Protein AF-X0U4R4-F1 (afdb_monomer_lite)

InterPro domains:
  IPR050297 Lipid A-modifying glycosyltransferase 83 [PTHR33908] (2-227)

Structure (mmCIF, N/CA/C/O backbone):
data_AF-X0U4R4-F1
#
_entry.id   AF-X0U4R4-F1
#
loop_
_atom_site.group_PDB
_atom_site.id
_atom_site.type_symbol
_atom_site.label_atom_id
_atom_site.label_alt_id
_atom_site.label_comp_id
_atom_site.label_asym_id
_atom_site.label_entity_id
_atom_site.label_seq_id
_atom_site.pdbx_PDB_ins_code
_atom_site.Cartn_x
_atom_site.Cartn_y
_atom_site.Cartn_z
_atom_site.occupancy
_atom_site.B_iso_or_equiv
_atom_site.auth_seq_id
_atom_site.auth_comp_id
_atom_site.auth_asym_id
_atom_site.auth_atom_id
_atom_site.pdbx_PDB_model_num
ATOM 1 N N . THR A 1 1 ? -9.915 12.485 2.393 1.00 68.94 1 THR A N 1
ATOM 2 C CA . THR A 1 1 ? -8.501 1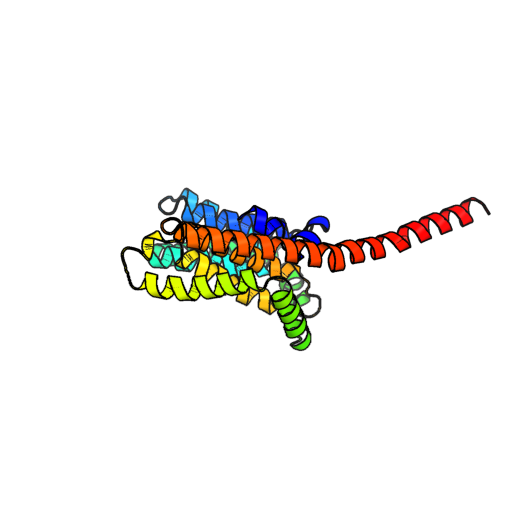2.094 2.231 1.00 68.94 1 THR A CA 1
ATOM 3 C C . THR A 1 1 ? -8.228 11.304 0.970 1.00 68.94 1 THR A C 1
ATOM 5 O O . THR A 1 1 ? -7.092 11.323 0.536 1.00 68.94 1 THR A O 1
ATOM 8 N N . SER A 1 2 ? -9.224 10.716 0.298 1.00 69.19 2 SER A N 1
ATOM 9 C CA . SER A 1 2 ? -9.026 10.127 -1.040 1.00 69.19 2 SER A CA 1
ATOM 10 C C . SER A 1 2 ? -8.464 11.126 -2.066 1.00 69.19 2 SER A C 1
ATOM 12 O O . SER A 1 2 ? -7.654 10.751 -2.897 1.00 69.19 2 SER A O 1
ATOM 14 N N . MET A 1 3 ? -8.813 12.414 -1.953 1.00 79.25 3 MET A N 1
ATOM 15 C CA . MET A 1 3 ? -8.212 13.489 -2.760 1.00 79.25 3 MET A CA 1
ATOM 16 C C . MET A 1 3 ? -6.735 13.760 -2.432 1.00 79.25 3 MET A C 1
ATOM 18 O O . MET A 1 3 ? -5.998 14.181 -3.310 1.00 79.25 3 MET A O 1
ATOM 22 N N . LEU A 1 4 ? -6.291 13.493 -1.196 1.00 87.31 4 LEU A N 1
ATOM 23 C CA . LEU A 1 4 ? -4.889 13.665 -0.799 1.00 87.31 4 LEU A CA 1
ATOM 24 C C . LEU A 1 4 ? -3.998 12.637 -1.501 1.00 87.31 4 LEU A C 1
ATOM 26 O O . LEU A 1 4 ? -2.918 12.988 -1.950 1.00 87.31 4 LEU A O 1
ATOM 30 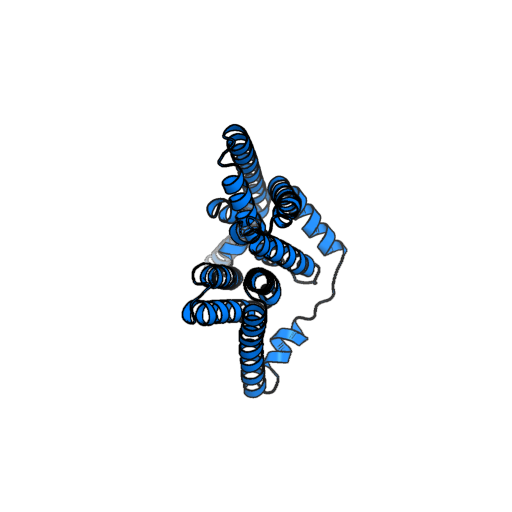N N . PHE A 1 5 ? -4.488 11.402 -1.659 1.00 91.12 5 PHE A N 1
ATOM 31 C CA . PHE A 1 5 ? -3.794 10.355 -2.411 1.00 91.12 5 PHE A CA 1
ATOM 32 C C . PHE A 1 5 ? -3.521 10.779 -3.860 1.00 91.12 5 PHE A C 1
ATOM 34 O O . PHE A 1 5 ? -2.412 10.608 -4.346 1.00 91.12 5 PHE A O 1
ATOM 41 N N . LEU A 1 6 ? -4.509 11.389 -4.523 1.00 90.19 6 LEU A N 1
ATOM 42 C CA . LEU A 1 6 ? -4.375 11.856 -5.908 1.00 90.19 6 LEU A CA 1
ATOM 43 C C . LEU A 1 6 ? -3.394 13.024 -6.067 1.00 90.19 6 LEU A C 1
ATOM 45 O O . LEU A 1 6 ? -2.951 13.281 -7.179 1.00 90.19 6 LEU A O 1
ATOM 49 N N . ALA A 1 7 ? -3.074 13.728 -4.981 1.00 91.81 7 ALA A N 1
ATOM 50 C CA . ALA A 1 7 ? -2.111 14.820 -4.999 1.00 91.81 7 ALA A CA 1
ATOM 51 C C . ALA A 1 7 ? -0.668 14.351 -4.770 1.00 91.81 7 ALA A C 1
ATOM 53 O O . ALA A 1 7 ? 0.242 15.136 -4.996 1.00 91.81 7 ALA A O 1
ATOM 54 N N . VAL A 1 8 ? -0.434 13.115 -4.309 1.00 92.88 8 VAL A N 1
ATOM 55 C CA . VAL A 1 8 ? 0.923 12.631 -4.004 1.00 92.88 8 VAL A CA 1
ATOM 56 C C . VAL A 1 8 ? 1.765 12.584 -5.290 1.00 92.88 8 VAL A C 1
ATOM 58 O O . VAL A 1 8 ? 1.313 11.960 -6.251 1.00 92.88 8 VAL A O 1
ATOM 61 N N . PRO A 1 9 ? 2.995 13.140 -5.320 1.00 91.50 9 PRO A N 1
ATOM 62 C CA . PRO A 1 9 ? 3.798 13.245 -6.540 1.00 91.50 9 PRO A CA 1
ATOM 63 C C . PRO A 1 9 ? 3.989 11.906 -7.250 1.00 91.50 9 PRO A C 1
ATOM 65 O O . PRO A 1 9 ? 3.738 11.815 -8.442 1.00 91.50 9 PRO A O 1
ATOM 68 N N . TYR A 1 10 ? 4.277 10.839 -6.501 1.00 91.44 10 TYR A N 1
ATOM 69 C CA . TYR A 1 10 ? 4.448 9.484 -7.045 1.00 91.44 10 TYR A CA 1
ATOM 70 C C . TYR A 1 10 ? 3.182 8.915 -7.694 1.00 91.44 10 TYR A C 1
ATOM 72 O O . TYR A 1 10 ? 3.240 8.083 -8.594 1.00 91.44 10 TYR A O 1
ATOM 80 N N . VAL A 1 11 ? 2.007 9.333 -7.216 1.00 91.50 11 VAL A N 1
ATOM 81 C CA . VAL A 1 11 ? 0.728 8.944 -7.818 1.00 91.50 11 VAL A CA 1
ATOM 82 C C . VAL A 1 11 ? 0.527 9.724 -9.109 1.00 91.50 11 VAL A C 1
ATOM 84 O O . VAL A 1 11 ? 0.126 9.129 -10.108 1.00 91.50 11 VAL A O 1
ATOM 87 N N . VAL A 1 12 ? 0.838 11.022 -9.120 1.00 90.31 12 VAL A N 1
ATOM 88 C CA . VAL A 1 12 ? 0.712 11.863 -10.316 1.00 90.31 12 VAL A CA 1
ATOM 89 C C . VAL A 1 12 ? 1.719 11.471 -11.401 1.00 90.31 12 VAL A C 1
ATOM 91 O O . VAL A 1 12 ? 1.319 11.373 -12.555 1.00 90.31 12 VAL A O 1
ATOM 94 N N . GLY A 1 13 ? 2.979 11.204 -11.049 1.00 86.50 13 GLY A N 1
ATOM 95 C CA . GLY A 1 13 ? 4.038 10.787 -11.977 1.00 86.50 13 GLY A CA 1
ATOM 96 C C . GLY A 1 13 ? 3.779 9.411 -12.589 1.00 86.50 13 GLY A C 1
ATOM 97 O O . GLY A 1 13 ? 3.880 9.226 -13.806 1.00 86.50 13 GLY A O 1
ATOM 98 N N . TRP A 1 14 ? 3.317 8.455 -11.773 1.00 89.94 14 TRP A N 1
ATOM 99 C CA . TRP A 1 14 ? 3.127 7.081 -12.235 1.00 89.94 14 TRP A CA 1
ATOM 100 C C . TRP A 1 14 ? 1.796 6.826 -12.953 1.00 89.94 14 TRP A C 1
ATOM 102 O O . TRP A 1 14 ? 1.727 5.960 -13.829 1.00 89.94 14 TRP A O 1
ATOM 112 N N . SER A 1 15 ? 0.720 7.547 -12.605 1.00 87.12 15 SER A N 1
ATOM 113 C CA . SER A 1 15 ? -0.623 7.300 -13.171 1.00 87.12 15 SER A CA 1
ATOM 114 C C . SER A 1 15 ? -0.692 7.402 -14.708 1.00 87.12 15 SER A C 1
ATOM 116 O O . SER A 1 15 ? -1.309 6.524 -15.319 1.00 87.12 15 SER A O 1
ATOM 118 N N . PRO A 1 16 ? -0.065 8.398 -15.371 1.00 86.38 16 PRO A N 1
ATOM 119 C CA . PRO A 1 16 ? -0.102 8.547 -16.827 1.00 86.38 16 PRO A CA 1
ATOM 120 C C . PRO A 1 16 ? 0.546 7.394 -17.597 1.00 86.38 16 PRO A C 1
ATOM 122 O O . PRO A 1 16 ? 0.257 7.218 -18.776 1.00 86.38 16 PRO A O 1
ATOM 125 N N . LEU A 1 17 ? 1.400 6.590 -16.953 1.00 84.25 17 LEU A N 1
ATOM 126 C CA . LEU A 1 17 ? 2.078 5.465 -17.602 1.00 84.25 17 LEU A CA 1
ATOM 127 C C . LEU A 1 17 ? 1.138 4.278 -17.880 1.00 84.25 17 LEU A C 1
ATOM 129 O O . LEU A 1 17 ? 1.572 3.306 -18.494 1.00 84.25 17 LEU A O 1
ATOM 133 N N . LEU A 1 18 ? -0.120 4.330 -17.408 1.00 80.62 18 LEU A N 1
ATOM 134 C CA . LEU A 1 18 ? -1.156 3.297 -17.586 1.00 80.62 18 LEU A CA 1
ATOM 135 C C . LEU A 1 18 ? -0.680 1.880 -17.226 1.00 80.62 18 LEU A C 1
ATOM 137 O O . LEU A 1 18 ? -1.118 0.878 -17.792 1.00 80.62 18 LEU A O 1
ATOM 141 N N . ARG A 1 19 ? 0.229 1.790 -16.252 1.00 88.38 19 ARG A N 1
ATOM 142 C CA . ARG A 1 19 ? 0.742 0.515 -15.756 1.00 88.38 19 ARG A CA 1
ATOM 143 C C . ARG A 1 19 ? -0.237 -0.113 -14.769 1.00 88.38 19 ARG A C 1
ATOM 145 O O . ARG A 1 19 ? -1.047 0.552 -14.124 1.00 88.38 19 ARG A O 1
ATOM 152 N N . VAL A 1 20 ? -0.119 -1.427 -14.622 1.00 92.88 20 VAL A N 1
ATOM 153 C CA . VAL A 1 20 ? -1.020 -2.268 -13.820 1.00 92.88 20 VAL A CA 1
ATOM 154 C C . VAL A 1 20 ? -1.000 -1.968 -12.311 1.00 92.88 20 VAL A C 1
ATOM 156 O O . VAL A 1 20 ? -1.839 -2.470 -11.569 1.00 92.88 20 VAL A O 1
ATOM 159 N N . ASP A 1 21 ? -0.077 -1.132 -11.832 1.00 94.00 21 ASP A N 1
ATOM 160 C CA . ASP A 1 21 ? 0.123 -0.823 -10.414 1.00 94.00 21 ASP A CA 1
ATOM 161 C C . ASP A 1 21 ? -1.101 -0.173 -9.750 1.00 94.00 21 ASP A C 1
ATOM 163 O O . ASP A 1 21 ? -1.458 -0.529 -8.627 1.00 94.00 21 ASP A O 1
ATOM 167 N N . MET A 1 22 ? -1.779 0.746 -10.449 1.00 93.88 22 MET A N 1
ATOM 168 C CA . MET A 1 22 ? -2.989 1.398 -9.926 1.00 93.88 22 MET A CA 1
ATOM 169 C C . MET A 1 22 ? -4.164 0.420 -9.844 1.00 93.88 22 MET A C 1
ATOM 171 O O . MET A 1 22 ? -4.963 0.488 -8.909 1.00 93.88 22 MET A O 1
ATOM 175 N N . LEU A 1 23 ? -4.238 -0.534 -10.779 1.00 96.00 23 LEU A N 1
ATOM 176 C CA . LEU A 1 23 ? -5.224 -1.613 -10.741 1.00 96.00 23 LEU A CA 1
ATOM 177 C C . LEU A 1 23 ? -4.954 -2.561 -9.562 1.00 96.00 23 LEU A C 1
ATOM 179 O O . LEU A 1 23 ? -5.880 -2.895 -8.823 1.00 96.00 23 LEU A O 1
ATOM 183 N N . ALA A 1 24 ? -3.689 -2.929 -9.330 1.00 96.94 24 ALA A N 1
ATOM 184 C CA . ALA A 1 24 ? -3.294 -3.729 -8.169 1.00 96.94 24 ALA A CA 1
ATOM 185 C C . ALA A 1 24 ? -3.662 -3.029 -6.852 1.00 96.94 24 ALA A C 1
ATOM 187 O O . ALA A 1 24 ? -4.243 -3.647 -5.958 1.00 96.94 24 ALA A O 1
ATOM 188 N N . LEU A 1 25 ? -3.400 -1.722 -6.753 1.00 96.56 25 LEU A N 1
ATOM 189 C CA . LEU A 1 25 ? -3.755 -0.915 -5.587 1.00 96.56 25 LEU A CA 1
ATOM 190 C C . LEU A 1 25 ? -5.272 -0.817 -5.379 1.00 96.56 25 LEU A C 1
ATOM 192 O O . LEU A 1 25 ? -5.747 -0.905 -4.241 1.00 96.56 25 LEU A O 1
ATOM 196 N N . ALA A 1 26 ? -6.044 -0.676 -6.458 1.00 96.56 26 ALA A N 1
ATOM 197 C CA . ALA A 1 26 ? -7.500 -0.679 -6.396 1.00 96.56 26 ALA A CA 1
ATOM 198 C C . ALA A 1 26 ? -8.028 -2.017 -5.856 1.00 96.56 26 ALA A C 1
ATOM 200 O O . ALA A 1 26 ? -8.841 -2.022 -4.934 1.00 96.56 26 ALA A O 1
ATOM 201 N N . PHE A 1 27 ? -7.520 -3.150 -6.351 1.00 98.38 27 PHE A N 1
ATOM 202 C CA . PHE A 1 27 ? -7.878 -4.469 -5.824 1.00 98.38 27 PHE A CA 1
ATOM 203 C C . PHE A 1 27 ? -7.446 -4.663 -4.364 1.00 98.38 27 PHE A C 1
ATOM 205 O O . PHE A 1 27 ? -8.236 -5.156 -3.559 1.00 98.38 27 PHE A O 1
ATOM 212 N N . SER A 1 28 ? -6.239 -4.222 -4.001 1.00 97.62 28 SER A N 1
ATOM 213 C CA . SER A 1 28 ? -5.690 -4.302 -2.640 1.00 97.62 28 SER A CA 1
ATOM 214 C C . SER A 1 28 ? -6.578 -3.558 -1.633 1.00 97.62 28 SER A C 1
ATOM 216 O O . SER A 1 28 ? -7.081 -4.132 -0.659 1.00 97.62 28 SER A O 1
ATOM 218 N N . THR A 1 29 ? -6.875 -2.289 -1.919 1.00 96.44 29 THR A N 1
ATOM 219 C CA . THR A 1 29 ? -7.700 -1.439 -1.049 1.00 96.44 29 THR A CA 1
ATOM 220 C C . THR A 1 29 ? -9.176 -1.847 -1.050 1.00 96.44 29 THR A C 1
ATOM 222 O O . THR A 1 29 ? -9.804 -1.846 0.013 1.00 96.44 29 THR A O 1
ATOM 225 N N . ALA A 1 30 ? -9.732 -2.272 -2.192 1.00 97.31 30 ALA A N 1
ATOM 226 C CA . ALA A 1 30 ? -11.091 -2.805 -2.273 1.00 97.31 30 ALA A CA 1
ATOM 227 C C . ALA A 1 30 ? -11.234 -4.115 -1.489 1.00 97.31 30 ALA A C 1
ATOM 229 O O . ALA A 1 30 ? -12.195 -4.268 -0.737 1.00 97.31 30 ALA A O 1
ATOM 230 N N . GLY A 1 31 ? -10.272 -5.036 -1.601 1.00 97.12 31 GLY A N 1
ATOM 231 C CA . GLY A 1 31 ? -10.257 -6.285 -0.841 1.00 97.12 31 GLY A CA 1
ATOM 232 C C . GLY A 1 31 ? -10.265 -6.022 0.660 1.00 97.12 31 GLY A C 1
ATOM 233 O O . GLY A 1 31 ? -11.115 -6.552 1.382 1.00 97.12 31 GLY A O 1
ATOM 234 N N . MET A 1 32 ? -9.404 -5.110 1.116 1.00 96.00 32 MET A N 1
ATOM 235 C CA . MET A 1 32 ? -9.378 -4.667 2.508 1.00 96.00 32 MET A CA 1
ATOM 236 C C . MET A 1 32 ? -10.718 -4.057 2.952 1.00 96.00 32 MET A C 1
ATOM 238 O O . MET A 1 32 ? -11.260 -4.441 3.991 1.00 96.00 32 MET A O 1
ATOM 242 N N . TYR A 1 33 ? -11.294 -3.156 2.153 1.00 95.38 33 TYR A N 1
ATOM 243 C CA . TYR A 1 33 ? -12.588 -2.534 2.438 1.00 95.38 33 TYR A CA 1
ATOM 244 C C . TYR A 1 33 ? -13.724 -3.561 2.540 1.00 95.38 33 TYR A C 1
ATOM 246 O O . TYR A 1 33 ? -14.511 -3.516 3.484 1.00 95.38 33 TYR A O 1
ATOM 254 N N . VAL A 1 34 ? -13.801 -4.507 1.603 1.00 96.81 34 VAL A N 1
ATOM 255 C CA . VAL A 1 34 ? -14.832 -5.555 1.538 1.00 96.81 34 VAL A CA 1
ATOM 256 C C . VAL A 1 34 ? -14.780 -6.462 2.770 1.00 96.81 34 VAL A C 1
ATOM 258 O O . VAL A 1 34 ? -15.822 -6.729 3.379 1.00 96.81 34 VAL A O 1
ATOM 261 N N . VAL A 1 35 ? -13.577 -6.890 3.175 1.00 94.56 35 VAL A N 1
ATOM 262 C CA . VAL A 1 35 ? -13.372 -7.690 4.396 1.00 94.56 35 VAL A CA 1
ATOM 263 C C . VAL A 1 35 ? -13.861 -6.926 5.622 1.00 94.56 35 VAL A C 1
ATOM 265 O O . VAL A 1 35 ? -14.565 -7.489 6.461 1.00 94.56 35 VAL A O 1
ATOM 268 N N . VAL A 1 36 ? -13.544 -5.633 5.703 1.00 91.44 36 VAL A N 1
ATOM 269 C CA . VAL A 1 36 ? -13.920 -4.793 6.844 1.00 91.44 36 VAL A CA 1
ATOM 270 C C . VAL A 1 36 ? -15.422 -4.536 6.890 1.00 91.44 36 VAL A C 1
ATOM 272 O O . VAL A 1 36 ? -16.064 -4.706 7.929 1.00 91.44 36 VAL A O 1
ATOM 275 N N . ARG A 1 37 ? -16.008 -4.158 5.752 1.00 92.06 37 ARG A N 1
ATOM 276 C CA . ARG A 1 37 ? -17.412 -3.754 5.637 1.00 92.06 37 ARG A CA 1
ATOM 277 C C . ARG A 1 37 ? -18.379 -4.903 5.887 1.00 92.06 37 ARG A C 1
ATOM 279 O O . ARG A 1 37 ? -19.453 -4.675 6.452 1.00 92.06 37 ARG A O 1
ATOM 286 N N . TRP A 1 38 ? -18.009 -6.112 5.470 1.00 91.44 38 TRP A N 1
ATOM 287 C CA . TRP A 1 38 ? -18.842 -7.308 5.578 1.00 91.44 38 TRP A CA 1
ATOM 288 C C . TRP A 1 38 ? -18.173 -8.409 6.397 1.00 91.44 38 TRP A C 1
ATOM 290 O O . TRP A 1 38 ? -18.279 -9.594 6.053 1.00 91.44 38 TRP A O 1
ATOM 300 N N . THR A 1 39 ? -17.559 -8.002 7.518 1.00 86.12 39 THR A N 1
ATOM 301 C CA . THR A 1 39 ? -16.753 -8.857 8.402 1.00 86.12 39 THR A CA 1
ATOM 302 C C . THR A 1 39 ? -17.402 -10.168 8.753 1.00 86.12 39 THR A C 1
ATOM 304 O O . THR A 1 39 ? -16.692 -11.142 8.853 1.00 86.12 39 THR A O 1
ATOM 307 N N . SER A 1 40 ? -18.723 -10.228 8.945 1.00 85.25 40 SER A N 1
ATOM 308 C CA . SER A 1 40 ? -19.395 -11.434 9.439 1.00 85.25 40 SER A CA 1
ATOM 309 C C . SER A 1 40 ? -19.851 -12.367 8.321 1.00 85.25 40 SER A C 1
ATOM 311 O O . SER A 1 40 ? -20.133 -13.532 8.576 1.00 85.25 40 SER A O 1
ATOM 313 N N . THR A 1 41 ? -19.877 -11.904 7.071 1.00 91.94 41 THR A N 1
ATOM 314 C CA . THR A 1 41 ? -20.506 -12.633 5.961 1.00 91.94 41 THR A CA 1
ATOM 315 C C . THR A 1 41 ? -19.523 -13.547 5.229 1.00 91.94 41 THR A C 1
ATOM 317 O O . THR A 1 41 ? -18.332 -13.248 5.124 1.00 91.94 41 THR A O 1
ATOM 320 N N . ARG A 1 42 ? -20.028 -14.650 4.660 1.00 92.38 42 ARG A N 1
ATOM 321 C CA . ARG A 1 42 ? -19.242 -15.516 3.764 1.00 92.38 42 ARG A CA 1
ATOM 322 C C . ARG A 1 42 ? -18.875 -14.800 2.459 1.00 92.38 42 ARG A C 1
ATOM 324 O O . ARG A 1 42 ? -17.781 -14.998 1.947 1.00 92.38 42 ARG A O 1
ATOM 331 N N . ARG A 1 43 ? -19.759 -13.930 1.953 1.00 92.88 43 ARG A N 1
ATOM 332 C CA . ARG A 1 43 ? -19.517 -13.144 0.731 1.00 92.88 43 ARG A CA 1
ATOM 333 C C . ARG A 1 43 ? -18.342 -12.181 0.895 1.00 92.88 43 ARG A C 1
ATOM 335 O O . ARG A 1 43 ? -17.450 -12.205 0.062 1.00 92.88 43 ARG A O 1
ATOM 342 N N . GLY A 1 44 ? -18.294 -11.407 1.982 1.00 93.62 44 GLY A N 1
ATOM 343 C CA . GLY A 1 44 ? -17.172 -10.503 2.266 1.00 93.62 44 GLY A CA 1
ATOM 344 C C . GLY A 1 44 ? -15.840 -11.239 2.412 1.00 93.62 44 GLY A C 1
ATOM 345 O O . GLY A 1 44 ? -14.822 -10.777 1.911 1.00 93.62 44 GLY A O 1
ATOM 346 N N . PHE A 1 45 ? -15.864 -12.427 3.020 1.00 94.56 45 PHE A N 1
ATOM 347 C CA . PHE A 1 45 ? -14.692 -13.295 3.124 1.00 94.56 45 PHE A CA 1
ATOM 348 C C . PHE A 1 45 ? -14.185 -13.749 1.746 1.00 94.56 45 PHE A C 1
ATOM 350 O O . PHE A 1 45 ? -13.007 -13.597 1.442 1.00 94.56 45 PHE A O 1
ATOM 357 N N . VAL A 1 46 ? -15.069 -14.275 0.893 1.00 96.81 46 VAL A N 1
ATOM 358 C CA . VAL A 1 46 ? -14.679 -14.789 -0.430 1.00 96.81 46 VAL A CA 1
ATOM 359 C C . VAL A 1 46 ? -14.286 -13.654 -1.374 1.00 96.81 46 VAL A C 1
ATOM 361 O O . VAL A 1 46 ? -13.192 -13.685 -1.924 1.00 96.81 46 VAL A O 1
ATOM 364 N N . ILE A 1 47 ? -15.138 -12.635 -1.529 1.00 97.62 47 ILE A N 1
ATOM 365 C CA . ILE A 1 47 ? -14.900 -11.508 -2.446 1.00 97.62 47 ILE A CA 1
ATOM 366 C C . ILE A 1 47 ? -13.657 -10.730 -2.013 1.00 97.62 47 ILE A C 1
ATOM 368 O O . ILE A 1 47 ? -12.806 -10.428 -2.841 1.00 97.62 47 ILE A O 1
ATOM 372 N N . GLY A 1 48 ? -13.518 -10.451 -0.714 1.00 97.44 48 GLY A N 1
ATOM 373 C CA . GLY A 1 48 ? -12.352 -9.758 -0.181 1.00 97.44 48 GLY A CA 1
ATOM 374 C C . GLY A 1 48 ? -11.062 -10.537 -0.426 1.00 97.44 48 GLY A C 1
ATOM 375 O O . GLY A 1 48 ? -10.081 -9.964 -0.885 1.00 97.44 48 GLY A O 1
ATOM 376 N N . GLY A 1 49 ? -11.088 -11.856 -0.206 1.00 97.44 49 GLY A N 1
ATOM 377 C CA . GLY A 1 49 ? -9.955 -12.729 -0.504 1.00 97.44 49 GLY A CA 1
ATOM 378 C C . GLY A 1 49 ? -9.600 -12.757 -1.992 1.00 97.44 49 GLY A C 1
ATOM 379 O O . GLY A 1 49 ? -8.433 -12.609 -2.331 1.00 97.44 49 GLY A O 1
ATOM 380 N N . LEU A 1 50 ? -10.591 -12.879 -2.882 1.00 98.31 50 LEU A N 1
ATOM 381 C CA . LEU A 1 50 ? -10.370 -12.869 -4.333 1.00 98.31 50 LEU A CA 1
ATOM 382 C C . LEU A 1 50 ? -9.789 -11.539 -4.827 1.00 98.31 50 LEU A C 1
ATOM 384 O O . LEU A 1 50 ? -8.918 -11.550 -5.688 1.00 98.31 50 LEU A O 1
ATOM 388 N N . LEU A 1 51 ? -10.220 -10.409 -4.262 1.00 98.56 51 LEU A N 1
ATOM 389 C CA . LEU A 1 51 ? -9.645 -9.099 -4.576 1.00 98.56 51 LEU A CA 1
ATOM 390 C C . LEU A 1 51 ? -8.181 -9.002 -4.125 1.00 98.56 51 LEU A C 1
ATOM 392 O O . LEU A 1 51 ? -7.347 -8.524 -4.886 1.00 98.56 51 LEU A O 1
ATOM 396 N N . LEU A 1 52 ? -7.829 -9.511 -2.939 1.00 98.31 52 LEU A N 1
ATOM 397 C CA . LEU A 1 52 ? -6.423 -9.552 -2.513 1.00 98.31 52 LEU A CA 1
ATOM 398 C C . LEU A 1 52 ? -5.577 -10.471 -3.403 1.00 98.31 52 LEU A C 1
ATOM 400 O O . LEU A 1 52 ? -4.470 -10.100 -3.778 1.00 98.31 52 LEU A O 1
ATOM 404 N N . VAL A 1 53 ? -6.101 -11.636 -3.795 1.00 98.44 53 VAL A N 1
ATOM 405 C CA . VAL A 1 53 ? -5.437 -12.523 -4.766 1.00 98.44 53 VAL A CA 1
ATOM 406 C C . VAL A 1 53 ? -5.239 -11.800 -6.101 1.00 98.44 53 VAL A C 1
ATOM 408 O O . VAL A 1 53 ? -4.142 -11.828 -6.652 1.00 98.44 53 VAL A O 1
ATOM 411 N N . ALA A 1 54 ? -6.259 -11.097 -6.599 1.00 98.31 54 ALA A N 1
ATOM 412 C CA . ALA A 1 54 ? -6.152 -10.314 -7.826 1.00 98.31 54 ALA A CA 1
ATOM 413 C C . ALA A 1 54 ? -5.068 -9.228 -7.713 1.00 98.31 54 ALA A C 1
ATOM 415 O O . ALA A 1 54 ? -4.288 -9.053 -8.647 1.00 98.31 54 ALA A O 1
ATOM 416 N N . ALA A 1 55 ? -4.950 -8.554 -6.563 1.00 98.06 55 ALA A N 1
ATOM 417 C CA . ALA A 1 55 ? -3.888 -7.578 -6.319 1.00 98.06 55 ALA A CA 1
ATOM 418 C C . ALA A 1 55 ? -2.492 -8.219 -6.411 1.00 98.06 55 ALA A C 1
ATOM 420 O O . ALA A 1 55 ? -1.640 -7.718 -7.142 1.00 98.06 55 ALA A O 1
ATOM 421 N N . ILE A 1 56 ? -2.294 -9.366 -5.747 1.00 97.38 56 ILE A N 1
ATOM 422 C CA . ILE A 1 56 ? -1.034 -10.133 -5.743 1.00 97.38 56 ILE A CA 1
ATOM 423 C C . ILE A 1 56 ? -0.620 -10.541 -7.158 1.00 97.38 56 ILE A C 1
ATOM 425 O O . ILE A 1 56 ? 0.537 -10.372 -7.541 1.00 97.38 56 ILE A O 1
ATOM 429 N N . TYR A 1 57 ? -1.569 -11.060 -7.938 1.00 96.56 57 TYR A N 1
ATOM 430 C CA . TYR A 1 57 ? -1.319 -11.513 -9.307 1.00 96.56 57 TYR A CA 1
ATOM 431 C C . TYR A 1 57 ? -1.208 -10.374 -10.318 1.00 96.56 57 TYR A C 1
ATOM 433 O O . TYR A 1 57 ? -0.605 -10.559 -11.370 1.00 96.56 57 TYR A O 1
ATOM 441 N N . THR A 1 58 ? -1.743 -9.193 -10.001 1.00 95.88 58 THR A N 1
ATOM 442 C CA . THR A 1 58 ? -1.505 -7.988 -10.802 1.00 95.88 58 THR A CA 1
ATOM 443 C C . THR A 1 58 ? -0.095 -7.459 -10.559 1.00 95.88 58 THR A C 1
ATOM 445 O O . THR A 1 58 ? 0.617 -7.129 -11.507 1.00 95.88 58 THR A O 1
ATOM 448 N N . ARG A 1 59 ? 0.333 -7.389 -9.290 1.00 93.06 59 ARG A N 1
ATOM 449 C CA . ARG A 1 59 ? 1.699 -7.012 -8.929 1.00 93.06 59 ARG A CA 1
ATOM 450 C C . ARG A 1 59 ? 2.120 -7.610 -7.586 1.00 93.06 59 ARG A C 1
ATOM 452 O O . ARG A 1 59 ? 1.524 -7.358 -6.545 1.00 93.06 59 ARG A O 1
ATOM 459 N N . GLN A 1 60 ? 3.244 -8.317 -7.617 1.00 92.00 60 GLN A N 1
ATOM 460 C CA . GLN A 1 60 ? 3.773 -9.121 -6.510 1.00 92.00 60 GLN A CA 1
ATOM 461 C C . GLN A 1 60 ? 3.995 -8.331 -5.210 1.00 92.00 60 GLN A C 1
ATOM 463 O O . GLN A 1 60 ? 3.800 -8.864 -4.120 1.00 92.00 60 GLN A O 1
ATOM 468 N N . SER A 1 61 ? 4.371 -7.049 -5.306 1.00 91.19 61 SER A N 1
ATOM 469 C CA . SER A 1 61 ? 4.629 -6.190 -4.140 1.00 91.19 61 SER A CA 1
ATOM 470 C C . SER A 1 61 ? 3.397 -5.985 -3.244 1.00 91.19 61 SER A C 1
ATOM 472 O O . SER A 1 61 ? 3.550 -5.668 -2.069 1.00 91.19 61 SER A O 1
ATOM 474 N N . PHE A 1 62 ? 2.187 -6.226 -3.762 1.00 95.31 62 PHE A N 1
ATOM 475 C CA . PHE A 1 62 ? 0.926 -6.122 -3.017 1.00 95.31 62 PHE A CA 1
ATOM 476 C C . PHE A 1 62 ? 0.612 -7.358 -2.153 1.00 95.31 62 PHE A C 1
ATOM 478 O O . PHE A 1 62 ? -0.421 -7.411 -1.485 1.00 95.31 62 PHE A O 1
ATOM 485 N N . ALA A 1 63 ? 1.499 -8.360 -2.122 1.00 95.56 63 ALA A N 1
ATOM 486 C CA . ALA A 1 63 ? 1.345 -9.551 -1.285 1.00 95.56 63 ALA A CA 1
ATOM 487 C C . ALA A 1 63 ? 1.562 -9.313 0.213 1.00 95.56 63 ALA A C 1
ATOM 489 O O . ALA A 1 63 ? 1.250 -10.197 1.012 1.00 95.56 63 ALA A O 1
ATOM 490 N N . LEU A 1 64 ? 2.065 -8.138 0.603 1.00 96.19 64 LEU A N 1
ATOM 491 C CA . LEU A 1 64 ? 2.402 -7.844 1.991 1.00 96.19 64 LEU A CA 1
ATOM 492 C C . LEU A 1 64 ? 1.360 -6.963 2.687 1.00 96.19 64 LEU A C 1
ATOM 494 O O . LEU A 1 64 ? 0.740 -7.411 3.650 1.00 96.19 64 LEU A O 1
ATOM 498 N N . ALA A 1 65 ? 1.160 -5.719 2.239 1.00 97.38 65 ALA A N 1
ATOM 499 C CA . ALA A 1 65 ? 0.528 -4.709 3.086 1.00 97.38 65 ALA A CA 1
ATOM 500 C C . ALA A 1 65 ? -0.954 -4.977 3.378 1.00 97.38 65 ALA A C 1
ATOM 502 O O . ALA A 1 65 ? -1.333 -5.089 4.545 1.00 97.38 65 ALA A O 1
ATOM 503 N N . ALA A 1 66 ? -1.813 -5.084 2.359 1.00 96.81 66 ALA A N 1
ATOM 504 C CA . ALA A 1 66 ? -3.242 -5.331 2.585 1.00 96.81 66 ALA A CA 1
ATOM 505 C C . ALA A 1 66 ? -3.549 -6.725 3.165 1.00 96.81 66 ALA A C 1
ATOM 507 O O . ALA A 1 66 ? -4.410 -6.814 4.053 1.00 96.81 66 ALA A O 1
ATOM 508 N N . PRO A 1 67 ? -2.857 -7.812 2.762 1.00 97.19 67 PRO A N 1
ATOM 509 C CA . PRO A 1 67 ? -2.969 -9.099 3.444 1.00 97.19 67 PRO A CA 1
ATOM 510 C C . PRO A 1 67 ? -2.603 -9.022 4.932 1.00 97.19 67 PRO A C 1
ATOM 512 O O . PRO A 1 67 ? -3.359 -9.520 5.766 1.00 97.19 67 PRO A O 1
ATOM 515 N N . LEU A 1 68 ? -1.516 -8.331 5.293 1.00 97.44 68 LEU A N 1
ATOM 516 C CA . LEU A 1 68 ? -1.137 -8.113 6.693 1.00 97.44 68 LEU A CA 1
ATOM 517 C C . LEU A 1 68 ? -2.192 -7.282 7.439 1.00 97.44 68 LEU A C 1
ATOM 519 O O . LEU A 1 68 ? -2.643 -7.683 8.513 1.00 97.44 68 LEU A O 1
ATOM 523 N N . GLY A 1 69 ? -2.633 -6.181 6.821 1.00 96.06 69 GLY A N 1
ATOM 524 C CA . GLY A 1 69 ? -3.726 -5.316 7.266 1.00 96.06 69 GLY A CA 1
ATOM 525 C C . GLY A 1 69 ? -4.960 -6.104 7.697 1.00 96.06 69 GLY A C 1
ATOM 526 O O . GLY A 1 69 ? -5.393 -6.099 8.855 1.00 96.06 69 GLY A O 1
ATOM 527 N N . THR A 1 70 ? -5.521 -6.826 6.730 1.00 95.81 70 THR A N 1
ATOM 528 C CA . THR A 1 70 ? -6.732 -7.635 6.905 1.00 95.81 70 THR A CA 1
ATOM 529 C C . THR A 1 70 ? -6.540 -8.773 7.900 1.00 95.81 70 THR A C 1
ATOM 531 O O . THR A 1 70 ? -7.430 -9.009 8.720 1.00 95.81 70 THR A O 1
ATOM 534 N N . PHE A 1 71 ? -5.387 -9.447 7.887 1.00 96.44 71 PHE A N 1
ATOM 535 C CA . PHE A 1 71 ? -5.085 -10.528 8.819 1.00 96.44 71 PHE A CA 1
ATOM 536 C C . PHE A 1 71 ? -5.068 -10.046 10.271 1.00 96.44 71 PHE A C 1
ATOM 538 O O . PHE A 1 71 ? -5.783 -10.606 11.104 1.00 96.44 71 PHE A O 1
ATOM 545 N N . VAL A 1 72 ? -4.312 -8.986 10.578 1.00 94.31 72 VAL A N 1
ATOM 546 C CA . VAL A 1 72 ? -4.214 -8.432 11.939 1.00 94.31 72 VAL A CA 1
ATOM 547 C C . VAL A 1 72 ? -5.581 -7.945 12.421 1.00 94.31 72 VAL A C 1
ATOM 549 O O . VAL A 1 72 ? -5.985 -8.216 13.556 1.00 94.31 72 VAL A O 1
ATOM 552 N N . TRP A 1 73 ? -6.345 -7.286 11.551 1.00 92.56 73 TRP A N 1
ATOM 553 C CA . TRP A 1 73 ? -7.683 -6.816 11.889 1.00 92.56 73 TRP A CA 1
ATOM 554 C C . TRP A 1 73 ? -8.676 -7.957 12.168 1.00 92.56 73 TRP A C 1
ATOM 556 O O . TRP A 1 73 ? -9.439 -7.899 13.141 1.00 92.56 73 TRP A O 1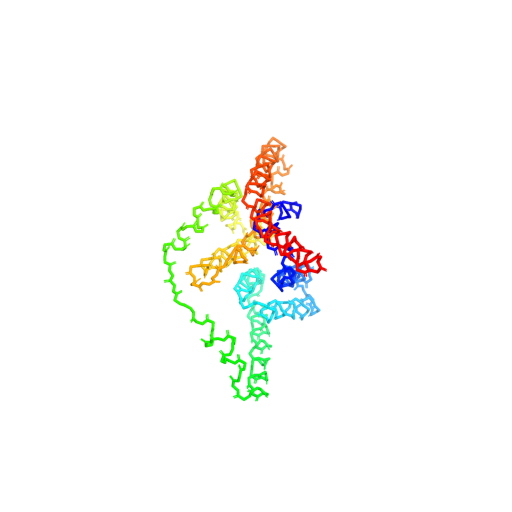
ATOM 566 N N . LEU A 1 74 ? -8.658 -9.024 11.361 1.00 93.38 74 LEU A N 1
ATOM 567 C CA . LEU A 1 74 ? -9.460 -10.225 11.613 1.00 93.38 74 LEU A CA 1
ATOM 568 C C . LEU A 1 74 ? -8.999 -10.945 12.881 1.00 93.38 74 LEU A C 1
ATOM 570 O O . LEU A 1 74 ? -9.837 -11.443 13.632 1.00 93.38 74 LEU A O 1
ATOM 574 N N . TRP A 1 75 ? -7.694 -10.975 13.156 1.00 93.62 75 TRP A N 1
ATOM 575 C CA . TRP A 1 75 ? -7.122 -11.653 14.319 1.00 93.62 75 TRP A CA 1
ATOM 576 C C . TRP A 1 75 ? -7.641 -11.067 15.630 1.00 93.62 75 TRP A C 1
ATOM 578 O O . TRP A 1 75 ? -7.977 -11.806 16.558 1.00 93.62 75 TRP A O 1
ATOM 588 N N . MET A 1 76 ? -7.781 -9.741 15.684 1.00 88.31 76 MET A N 1
ATOM 589 C CA . MET A 1 76 ? -8.334 -9.038 16.845 1.00 88.31 76 MET A CA 1
ATOM 590 C C . MET A 1 76 ? -9.829 -9.287 17.075 1.00 88.31 76 MET A C 1
ATOM 592 O O . MET A 1 76 ? -10.321 -9.090 18.190 1.00 88.31 76 MET A O 1
ATOM 596 N N . GLN A 1 77 ? -10.555 -9.726 16.045 1.00 87.12 77 GLN A N 1
ATOM 597 C CA . GLN A 1 77 ? -11.966 -10.098 16.149 1.00 87.12 77 GLN A CA 1
ATOM 598 C C . GLN A 1 77 ? -12.131 -11.587 16.452 1.00 87.12 77 GLN A C 1
ATOM 600 O O . GLN A 1 77 ? -12.802 -11.957 17.413 1.00 87.12 77 GLN A O 1
ATOM 605 N N . ASN A 1 78 ? -11.532 -12.448 15.628 1.00 90.44 78 ASN A N 1
ATOM 606 C CA . ASN A 1 78 ? -11.609 -13.896 15.741 1.00 90.44 78 ASN A CA 1
ATOM 607 C C . ASN A 1 78 ? -10.382 -14.559 15.089 1.00 90.44 78 ASN A C 1
ATOM 609 O O . ASN A 1 78 ? -10.258 -14.612 13.863 1.00 90.44 78 ASN A O 1
ATOM 613 N N . LYS A 1 79 ? -9.518 -15.152 15.921 1.00 94.25 79 LYS A N 1
ATOM 614 C CA . LYS A 1 79 ? -8.280 -15.822 15.486 1.00 94.25 79 LYS A CA 1
ATOM 615 C C . LYS A 1 79 ? -8.520 -16.936 14.464 1.00 94.25 79 LYS A C 1
ATOM 617 O O . LYS A 1 79 ? -7.800 -17.020 13.476 1.00 94.25 79 LYS A O 1
ATOM 622 N N . ARG A 1 80 ? -9.556 -17.766 14.655 1.00 94.69 80 ARG A N 1
ATOM 623 C CA . ARG A 1 80 ? -9.881 -18.859 13.719 1.00 94.69 80 ARG A CA 1
ATOM 624 C C . ARG A 1 80 ? -10.253 -18.312 12.346 1.00 94.69 80 ARG A C 1
ATOM 626 O O . ARG A 1 80 ? -9.832 -18.857 11.333 1.00 94.69 80 ARG A O 1
ATOM 633 N N . ARG A 1 81 ? -11.002 -17.207 12.312 1.00 92.75 81 ARG A N 1
ATOM 634 C CA . ARG A 1 81 ? -11.377 -16.541 11.061 1.00 92.75 81 ARG A CA 1
ATOM 635 C C . ARG A 1 81 ? -10.172 -15.924 10.355 1.00 92.75 81 ARG A C 1
ATOM 637 O O . ARG A 1 81 ? -10.095 -16.023 9.138 1.00 92.75 81 ARG A O 1
ATOM 644 N N . ALA A 1 82 ? -9.244 -15.324 11.098 1.00 95.69 82 ALA A N 1
ATOM 645 C CA . ALA A 1 82 ? -8.014 -14.762 10.542 1.00 95.69 82 ALA A CA 1
ATOM 646 C C . ALA A 1 82 ? -7.132 -15.839 9.898 1.00 95.69 82 ALA A C 1
ATOM 648 O O . ALA A 1 82 ? -6.723 -15.685 8.751 1.00 95.69 82 ALA A O 1
ATOM 649 N N . ILE A 1 83 ? -6.917 -16.958 10.599 1.00 97.56 83 ILE A N 1
ATOM 650 C CA . ILE A 1 83 ? -6.172 -18.110 10.068 1.00 97.56 83 ILE A CA 1
ATOM 651 C C . ILE A 1 83 ? -6.889 -18.685 8.847 1.00 97.56 83 ILE A C 1
ATOM 653 O O . ILE A 1 83 ? -6.258 -18.906 7.821 1.00 97.56 83 ILE A O 1
ATOM 657 N N . GLY A 1 84 ? -8.210 -18.870 8.924 1.00 97.06 84 GLY A N 1
ATOM 658 C CA . GLY A 1 84 ? -8.999 -19.337 7.786 1.00 97.06 84 GLY A CA 1
ATOM 659 C C . GLY A 1 84 ? -8.898 -18.403 6.578 1.00 97.06 84 GLY A C 1
ATOM 660 O O . GLY A 1 84 ? -8.809 -18.876 5.451 1.00 97.06 84 GLY A O 1
ATOM 661 N N . PHE A 1 85 ? -8.881 -17.085 6.793 1.00 96.81 85 PHE A N 1
ATOM 662 C CA . PHE A 1 85 ? -8.739 -16.100 5.720 1.00 96.81 85 PHE A CA 1
ATOM 663 C C . PHE A 1 85 ? -7.341 -16.122 5.101 1.00 96.81 85 PHE A C 1
ATOM 665 O O . PHE A 1 85 ? -7.222 -16.142 3.880 1.00 96.81 85 PHE A O 1
ATOM 672 N N . ALA A 1 86 ? -6.292 -16.195 5.924 1.00 97.25 86 ALA A N 1
ATOM 673 C CA . ALA A 1 86 ? -4.922 -16.355 5.444 1.00 97.25 86 ALA A CA 1
ATOM 674 C C . ALA A 1 86 ? -4.748 -17.663 4.658 1.00 97.25 86 ALA A C 1
ATOM 676 O O . ALA A 1 86 ? -4.160 -17.651 3.582 1.00 97.25 86 ALA A O 1
ATOM 677 N N . ALA A 1 87 ? -5.320 -18.768 5.144 1.00 97.69 87 ALA A N 1
ATOM 678 C CA . ALA A 1 87 ? -5.316 -20.049 4.443 1.00 97.69 87 ALA A CA 1
ATOM 679 C C . ALA A 1 87 ? -6.103 -19.991 3.126 1.00 97.69 87 ALA A C 1
ATOM 681 O O . ALA A 1 87 ? -5.686 -20.593 2.145 1.00 97.69 87 ALA A O 1
ATOM 682 N N . TRP A 1 88 ? -7.210 -19.244 3.073 1.00 97.19 88 TRP A N 1
ATOM 683 C CA . TRP A 1 88 ? -7.970 -19.028 1.842 1.00 97.19 88 TRP A CA 1
ATOM 684 C C . TRP A 1 88 ? -7.170 -18.228 0.809 1.00 97.19 88 TRP A C 1
ATOM 686 O O . TRP A 1 88 ? -6.980 -18.698 -0.307 1.00 97.19 88 TRP A O 1
ATOM 696 N N . VAL A 1 89 ? -6.661 -17.050 1.180 1.00 98.06 89 VAL A N 1
ATOM 697 C CA . VAL A 1 89 ? -5.874 -16.196 0.274 1.00 98.06 89 VAL A CA 1
ATOM 698 C C . VAL A 1 89 ? -4.590 -16.905 -0.153 1.00 98.06 89 VAL A C 1
ATOM 700 O O . VAL A 1 89 ? -4.296 -16.973 -1.342 1.00 98.06 89 VAL A O 1
ATOM 703 N N . GLY A 1 90 ? -3.852 -17.483 0.796 1.00 97.69 90 GLY A N 1
ATOM 704 C CA . GLY A 1 90 ? -2.630 -18.236 0.524 1.00 97.69 90 GLY A CA 1
ATOM 705 C C . GLY A 1 90 ? -2.893 -19.489 -0.308 1.00 97.69 90 GLY A C 1
ATOM 706 O O . GLY A 1 90 ? -2.190 -19.728 -1.281 1.00 97.69 90 GLY A O 1
ATOM 707 N N . GLY A 1 91 ? -3.936 -20.254 0.015 1.00 98.12 91 GLY A N 1
ATOM 708 C CA . GLY A 1 91 ? -4.309 -21.470 -0.705 1.00 98.12 91 GLY A CA 1
ATOM 709 C C . GLY A 1 91 ? -4.727 -21.199 -2.147 1.00 98.12 91 GLY A C 1
ATOM 710 O O . GLY A 1 91 ? -4.234 -21.865 -3.052 1.00 98.12 91 GLY A O 1
ATOM 711 N N . VAL A 1 92 ? -5.572 -20.189 -2.386 1.00 98.25 92 VAL A N 1
ATOM 712 C CA . VAL A 1 92 ? -5.956 -19.784 -3.749 1.00 98.25 92 VAL A CA 1
ATOM 713 C C . VAL A 1 92 ? -4.743 -19.249 -4.511 1.00 98.25 92 VAL A C 1
ATOM 715 O O . VAL A 1 92 ? -4.530 -19.641 -5.656 1.00 98.25 92 VAL A O 1
ATOM 718 N N . SER A 1 93 ? -3.910 -18.417 -3.879 1.00 97.75 93 SER A N 1
ATOM 719 C CA . SER A 1 93 ? -2.691 -17.908 -4.512 1.00 97.75 93 SER A CA 1
ATOM 720 C C . SER A 1 93 ? -1.712 -19.022 -4.876 1.00 97.75 93 SER A C 1
ATOM 722 O O . SER A 1 93 ? -1.181 -19.011 -5.980 1.00 97.75 93 SER A O 1
ATOM 724 N N . LEU A 1 94 ? -1.493 -20.004 -3.999 1.00 97.62 94 LEU A N 1
ATOM 725 C CA . LEU A 1 94 ? -0.624 -21.149 -4.279 1.00 97.62 94 LEU A CA 1
ATOM 726 C C . LEU A 1 94 ? -1.213 -22.058 -5.360 1.00 97.62 94 LEU A C 1
ATOM 728 O O . LEU A 1 94 ? -0.489 -22.484 -6.255 1.00 97.62 94 LEU A O 1
ATOM 732 N N . ALA A 1 95 ? -2.519 -22.326 -5.321 1.00 98.06 95 ALA A N 1
ATOM 733 C CA . ALA A 1 95 ? -3.185 -23.121 -6.347 1.00 98.06 95 ALA A CA 1
ATOM 734 C C . ALA A 1 95 ? -3.036 -22.475 -7.732 1.00 98.06 95 ALA A C 1
ATOM 736 O O . ALA A 1 95 ? -2.612 -23.143 -8.673 1.00 98.06 95 ALA A O 1
ATOM 737 N N . LEU A 1 96 ? -3.302 -21.168 -7.848 1.00 97.50 96 LEU A N 1
ATOM 738 C CA . LEU A 1 96 ? -3.086 -20.421 -9.090 1.00 97.50 96 LEU A CA 1
ATOM 739 C C . LEU A 1 96 ? -1.623 -20.468 -9.536 1.00 97.50 96 LEU A C 1
ATOM 741 O O . LEU A 1 96 ? -1.360 -20.645 -10.722 1.00 97.50 96 LEU A O 1
ATOM 745 N N . PHE A 1 97 ? -0.681 -20.383 -8.596 1.00 97.31 97 PHE A N 1
ATOM 746 C CA . PHE A 1 97 ? 0.745 -20.416 -8.900 1.00 97.31 97 PHE A CA 1
ATOM 747 C C . PHE A 1 97 ? 1.114 -21.757 -9.530 1.00 97.31 97 PHE A C 1
ATOM 749 O O . PHE A 1 97 ? 1.718 -21.788 -10.599 1.00 97.31 97 PHE A O 1
ATOM 756 N N . PHE A 1 98 ? 0.706 -22.871 -8.916 1.00 97.88 98 PHE A N 1
ATOM 757 C CA . PHE A 1 98 ? 0.984 -24.203 -9.448 1.00 97.88 98 PHE A CA 1
ATOM 758 C C . PHE A 1 98 ? 0.278 -24.452 -10.779 1.00 97.88 98 PHE A C 1
ATOM 760 O O . PHE A 1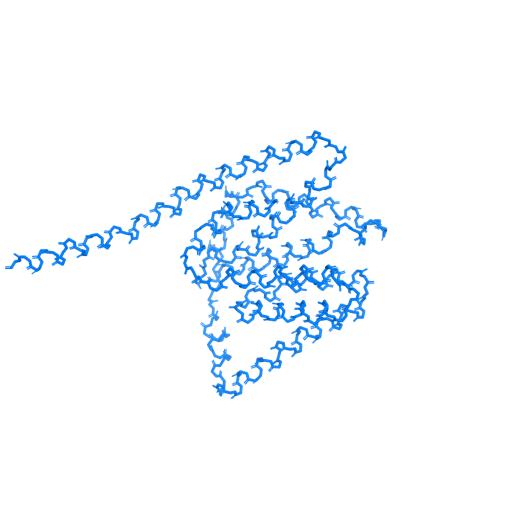 98 ? 0.894 -25.009 -11.685 1.00 97.88 98 PHE A O 1
ATOM 767 N N . ILE A 1 99 ? -0.969 -24.005 -10.942 1.00 98.06 99 ILE A N 1
ATOM 768 C CA . ILE A 1 99 ? -1.694 -24.115 -12.215 1.00 98.06 99 ILE A CA 1
ATOM 769 C C . ILE A 1 99 ? -0.942 -23.360 -13.316 1.00 98.06 99 ILE A C 1
ATOM 771 O O . ILE A 1 99 ? -0.594 -23.946 -14.336 1.00 98.06 99 ILE A O 1
ATOM 775 N N . LEU A 1 100 ? -0.615 -22.084 -13.108 1.00 96.94 100 LEU A N 1
ATOM 776 C CA . LEU A 1 100 ? 0.092 -21.286 -14.112 1.00 96.94 100 LEU A CA 1
ATOM 777 C C . LEU A 1 100 ? 1.493 -21.834 -14.386 1.00 96.94 100 LEU A C 1
ATOM 779 O O . LEU A 1 100 ? 1.911 -21.916 -15.539 1.00 96.94 100 LEU A O 1
ATOM 783 N N . ASN A 1 101 ? 2.212 -22.260 -13.350 1.00 98.06 101 ASN A N 1
ATOM 784 C CA . ASN A 1 101 ? 3.556 -22.798 -13.500 1.00 98.06 101 ASN A CA 1
ATOM 785 C C . ASN A 1 101 ? 3.572 -24.145 -14.231 1.00 98.06 101 ASN A C 1
ATOM 787 O O . ASN A 1 101 ? 4.442 -24.373 -15.065 1.00 98.06 101 ASN A O 1
ATOM 791 N N . THR A 1 102 ? 2.603 -25.025 -13.973 1.00 97.94 102 THR A N 1
ATOM 792 C CA . THR A 1 102 ? 2.490 -26.307 -14.689 1.00 97.94 102 THR A CA 1
ATOM 793 C C . THR A 1 102 ? 2.081 -26.102 -16.145 1.00 97.94 102 THR A C 1
ATOM 795 O O . THR A 1 102 ? 2.728 -26.656 -17.033 1.00 97.94 102 THR A O 1
ATOM 798 N N . LEU A 1 103 ? 1.096 -25.236 -16.412 1.00 97.94 103 LEU A N 1
ATOM 799 C CA . LEU A 1 103 ? 0.668 -24.892 -17.774 1.00 97.94 103 LEU A CA 1
ATOM 800 C C . LEU A 1 103 ? 1.793 -24.258 -18.603 1.00 97.94 103 LEU A C 1
ATOM 802 O O . LEU A 1 103 ? 1.891 -24.497 -19.804 1.00 97.94 103 LEU A O 1
ATOM 806 N N . THR A 1 104 ? 2.673 -23.490 -17.961 1.00 97.31 104 THR A N 1
ATOM 807 C CA . THR A 1 104 ? 3.830 -22.843 -18.603 1.00 97.31 104 THR A CA 1
ATOM 808 C C . THR A 1 104 ? 5.115 -23.671 -18.534 1.00 97.31 104 THR A C 1
ATOM 810 O O . THR A 1 104 ? 6.170 -23.175 -18.924 1.00 97.31 104 THR A O 1
ATOM 813 N N . ARG A 1 105 ? 5.060 -24.917 -18.035 1.00 96.56 105 ARG A N 1
ATOM 814 C CA . ARG A 1 105 ? 6.224 -25.811 -17.864 1.00 96.56 105 ARG A CA 1
ATOM 815 C C . ARG A 1 105 ? 7.392 -25.158 -17.105 1.00 96.56 105 ARG A C 1
ATOM 817 O O . ARG A 1 105 ? 8.548 -25.302 -17.486 1.00 96.56 105 ARG A O 1
ATOM 824 N N . GLY A 1 106 ? 7.091 -24.414 -16.042 1.00 95.06 106 GLY A N 1
ATOM 825 C CA . GLY A 1 106 ? 8.076 -23.673 -15.244 1.00 95.06 106 GLY A CA 1
ATOM 826 C C . GLY A 1 106 ? 8.278 -22.215 -15.671 1.00 95.06 106 GLY A C 1
ATOM 827 O O . GLY A 1 106 ? 8.910 -21.445 -14.947 1.00 95.06 106 GLY A O 1
ATOM 828 N N . GLY A 1 107 ? 7.725 -21.807 -16.819 1.00 96.56 107 GLY A N 1
ATOM 829 C CA . GLY A 1 107 ? 7.901 -20.461 -17.362 1.00 96.56 107 GLY A CA 1
ATOM 830 C C . GLY A 1 107 ? 7.353 -19.357 -16.456 1.00 96.56 107 GLY A C 1
ATOM 831 O O . GLY A 1 107 ? 7.952 -18.286 -16.371 1.00 96.56 107 GLY A O 1
ATOM 832 N N . PHE A 1 108 ? 6.256 -19.604 -15.737 1.00 95.25 108 PHE A N 1
ATOM 833 C CA . PHE A 1 108 ? 5.697 -18.630 -14.800 1.00 95.25 108 PHE A CA 1
ATOM 834 C C . PHE A 1 108 ? 6.679 -18.316 -13.667 1.00 95.25 108 PHE A C 1
ATOM 836 O O . PHE A 1 108 ? 7.003 -17.151 -13.454 1.00 95.25 108 PHE A O 1
ATOM 843 N N . TYR A 1 109 ? 7.206 -19.338 -12.983 1.00 95.69 109 TYR A N 1
ATOM 844 C CA . TYR A 1 109 ? 8.200 -19.153 -11.922 1.00 95.69 109 TYR A CA 1
ATOM 845 C C . TYR A 1 109 ? 9.438 -18.409 -12.429 1.00 95.69 109 TYR A C 1
ATOM 847 O O . TYR A 1 109 ? 9.888 -17.458 -11.789 1.00 95.69 109 TYR A O 1
ATOM 855 N N . PHE A 1 110 ? 9.942 -18.794 -13.604 1.00 95.44 110 PHE A N 1
ATOM 856 C CA . PHE A 1 110 ? 11.111 -18.154 -14.195 1.00 95.44 110 PHE A CA 1
ATOM 857 C C . PHE A 1 110 ? 10.891 -16.654 -14.436 1.00 95.44 110 PHE A C 1
ATOM 859 O O . PHE A 1 110 ? 11.686 -15.841 -13.980 1.00 95.44 110 PHE A O 1
ATOM 866 N N . ASN A 1 111 ? 9.799 -16.265 -15.100 1.00 93.44 111 ASN A N 1
ATOM 867 C CA . ASN A 1 111 ? 9.567 -14.864 -15.471 1.00 93.44 111 ASN A CA 1
ATOM 868 C C . ASN A 1 111 ? 9.156 -13.980 -14.287 1.00 93.44 111 ASN A C 1
ATOM 870 O O . ASN A 1 111 ? 9.504 -12.804 -14.234 1.00 93.44 111 ASN A O 1
ATOM 874 N N . ILE A 1 112 ? 8.387 -14.531 -13.348 1.00 91.94 112 ILE A N 1
ATOM 875 C CA . ILE A 1 112 ? 7.834 -13.770 -12.225 1.00 91.94 112 ILE A CA 1
ATOM 876 C C . ILE A 1 112 ? 8.840 -13.681 -11.083 1.00 91.94 112 ILE A C 1
ATOM 878 O O . ILE A 1 112 ? 8.987 -12.613 -10.495 1.00 91.94 112 ILE A O 1
ATOM 882 N N . ILE A 1 113 ? 9.535 -14.774 -10.769 1.00 91.50 113 ILE A N 1
ATOM 883 C CA . ILE A 1 113 ? 10.440 -14.835 -9.622 1.00 91.50 113 ILE A CA 1
ATOM 884 C C . ILE A 1 113 ? 11.883 -14.732 -10.097 1.00 91.50 113 ILE A C 1
ATOM 886 O O . ILE A 1 113 ? 12.524 -13.724 -9.824 1.00 91.50 113 ILE A O 1
ATOM 890 N N . THR A 1 114 ? 12.392 -15.725 -10.831 1.00 91.81 114 THR A N 1
ATOM 891 C CA . THR A 1 114 ? 13.828 -15.819 -11.153 1.00 91.81 114 THR A CA 1
ATOM 892 C C . THR A 1 114 ? 14.351 -14.591 -11.900 1.00 91.81 114 THR A C 1
ATOM 894 O O . THR A 1 114 ? 15.356 -14.019 -11.496 1.00 91.81 114 THR A O 1
ATOM 897 N N . ALA A 1 115 ? 13.642 -14.140 -12.933 1.00 89.75 115 ALA A N 1
ATOM 898 C CA . ALA A 1 115 ? 14.023 -12.991 -13.750 1.00 89.75 115 ALA A CA 1
ATOM 899 C C . ALA A 1 115 ? 13.831 -11.634 -13.046 1.00 89.75 115 ALA A C 1
ATOM 901 O O . ALA A 1 115 ? 14.258 -10.610 -13.569 1.00 89.75 115 ALA A O 1
ATOM 902 N N . ASN A 1 116 ? 13.171 -11.602 -11.882 1.00 87.00 116 ASN A N 1
ATOM 903 C CA . ASN A 1 116 ? 12.932 -10.379 -11.112 1.00 87.00 116 ASN A CA 1
ATOM 904 C C . ASN A 1 116 ? 13.796 -10.284 -9.842 1.00 87.00 116 ASN A C 1
ATOM 906 O O . ASN A 1 116 ? 13.661 -9.342 -9.056 1.00 87.00 116 ASN A O 1
ATOM 910 N N . ILE A 1 117 ? 14.681 -11.259 -9.617 1.00 88.19 117 ILE A N 1
ATOM 911 C CA . ILE A 1 117 ? 15.698 -11.171 -8.572 1.00 88.19 117 ILE A CA 1
ATOM 912 C C . ILE A 1 117 ? 16.755 -10.180 -9.054 1.00 88.19 117 ILE A C 1
ATOM 914 O O . ILE A 1 117 ? 17.608 -10.509 -9.871 1.00 88.19 117 ILE A O 1
ATOM 918 N N . ASN A 1 118 ? 16.665 -8.960 -8.539 1.00 89.12 118 ASN A N 1
ATOM 919 C CA . ASN A 1 118 ? 17.634 -7.900 -8.775 1.00 89.12 118 ASN A CA 1
ATOM 920 C C . ASN A 1 118 ? 18.474 -7.681 -7.519 1.00 89.12 118 ASN A C 1
ATOM 922 O O . ASN A 1 118 ? 17.989 -7.881 -6.399 1.00 89.12 118 ASN A O 1
ATOM 926 N N . GLU A 1 119 ? 19.708 -7.228 -7.718 1.00 90.75 119 GLU A N 1
ATOM 927 C CA . GLU A 1 119 ? 20.581 -6.800 -6.629 1.00 90.75 119 GLU A CA 1
ATOM 928 C C . GLU A 1 119 ? 19.931 -5.666 -5.831 1.00 90.75 119 GLU A C 1
ATOM 930 O O . GLU A 1 119 ? 19.134 -4.877 -6.354 1.00 90.75 119 GLU A O 1
ATOM 935 N N . TYR A 1 120 ? 20.244 -5.625 -4.540 1.00 93.25 120 TYR A N 1
ATOM 936 C CA . TYR A 1 120 ? 19.716 -4.628 -3.625 1.00 93.25 120 TYR A CA 1
ATOM 937 C C . TYR A 1 120 ? 20.784 -3.583 -3.334 1.00 93.25 120 TYR A C 1
ATOM 939 O O . TYR A 1 120 ? 21.860 -3.917 -2.844 1.00 93.25 120 TYR A O 1
ATOM 947 N N . ASP A 1 121 ? 20.458 -2.331 -3.620 1.00 93.88 121 ASP A N 1
ATOM 948 C CA . ASP A 1 121 ? 21.345 -1.186 -3.488 1.00 93.88 121 ASP A CA 1
ATOM 949 C C . ASP A 1 121 ? 20.843 -0.264 -2.362 1.00 93.88 121 ASP A C 1
ATOM 951 O O . ASP A 1 121 ? 19.718 0.251 -2.397 1.00 93.88 121 ASP A O 1
ATOM 955 N N . LEU A 1 122 ? 21.682 -0.093 -1.336 1.00 94.31 122 LEU A N 1
ATOM 956 C CA . LEU A 1 122 ? 21.379 0.731 -0.166 1.00 94.31 122 LEU A CA 1
ATOM 957 C C . LEU A 1 122 ? 21.423 2.225 -0.489 1.00 94.31 122 LEU A C 1
ATOM 959 O O . LEU A 1 122 ? 20.579 2.960 0.017 1.00 94.31 122 LEU A O 1
ATOM 963 N N . GLU A 1 123 ? 22.320 2.670 -1.370 1.00 94.19 123 GLU A N 1
ATOM 964 C CA . GLU A 1 123 ? 22.416 4.083 -1.757 1.00 94.19 123 GLU A CA 1
ATOM 965 C C . GLU A 1 123 ? 21.133 4.518 -2.475 1.00 94.19 123 GLU A C 1
ATOM 967 O O . GLU A 1 123 ? 20.562 5.577 -2.203 1.00 94.19 123 GLU A O 1
ATOM 972 N N . ARG A 1 124 ? 20.600 3.640 -3.333 1.00 92.69 124 ARG A N 1
ATOM 973 C CA . ARG A 1 124 ? 19.291 3.829 -3.967 1.00 92.69 124 ARG A CA 1
ATOM 974 C C . ARG A 1 124 ? 18.159 3.907 -2.946 1.00 92.69 124 ARG A C 1
ATOM 976 O O . ARG A 1 124 ? 17.265 4.740 -3.106 1.00 92.69 124 ARG A O 1
ATOM 983 N N . LEU A 1 125 ? 18.149 3.034 -1.937 1.00 94.56 125 LEU A N 1
ATOM 984 C CA . LEU A 1 125 ? 17.141 3.091 -0.877 1.00 94.56 125 LEU A CA 1
ATOM 985 C C . LEU A 1 125 ? 17.204 4.435 -0.144 1.00 94.56 125 LEU A C 1
ATOM 987 O O . LEU A 1 125 ? 16.170 5.080 0.019 1.00 94.56 125 LEU A O 1
ATOM 991 N N . GLU A 1 126 ? 18.396 4.856 0.277 1.00 95.25 126 GLU A N 1
ATOM 992 C CA . GLU A 1 126 ? 18.619 6.121 0.982 1.00 95.25 126 GLU A CA 1
ATOM 993 C C . GLU A 1 126 ? 18.161 7.318 0.148 1.00 95.25 126 GLU A C 1
ATOM 995 O O . GLU A 1 126 ? 17.453 8.187 0.658 1.00 95.25 126 GLU A O 1
ATOM 1000 N N . TRP A 1 127 ? 18.465 7.318 -1.152 1.00 94.19 127 TRP A N 1
ATOM 1001 C CA . TRP A 1 127 ? 18.017 8.347 -2.089 1.00 94.19 127 TRP A CA 1
ATOM 1002 C C . TRP A 1 127 ? 16.488 8.424 -2.212 1.00 94.19 127 TRP A C 1
ATOM 1004 O O . TRP A 1 127 ? 15.906 9.509 -2.228 1.00 94.19 127 TRP A O 1
ATOM 1014 N N . TRP A 1 128 ? 15.798 7.284 -2.279 1.00 94.19 128 TRP A N 1
ATOM 1015 C CA . TRP A 1 128 ? 14.332 7.281 -2.317 1.00 94.19 128 TRP A CA 1
ATOM 1016 C C . TRP A 1 128 ? 13.713 7.681 -0.977 1.00 94.19 128 TRP A C 1
ATOM 1018 O O . TRP A 1 128 ? 12.686 8.361 -0.961 1.00 94.19 128 TRP A O 1
ATOM 1028 N N . LEU A 1 129 ? 14.321 7.281 0.142 1.00 94.12 129 LEU A N 1
ATOM 1029 C CA . LEU A 1 129 ? 13.862 7.662 1.475 1.00 94.12 129 LEU A CA 1
ATOM 1030 C C . LEU A 1 129 ? 14.020 9.164 1.720 1.00 94.12 129 LEU A C 1
ATOM 1032 O O . LEU A 1 129 ? 13.094 9.766 2.261 1.00 94.12 129 LEU A O 1
ATOM 1036 N N . SER A 1 130 ? 15.129 9.778 1.296 1.00 94.38 130 SER A N 1
ATOM 1037 C CA . SER A 1 130 ? 15.311 11.230 1.399 1.00 94.38 130 SER A CA 1
ATOM 1038 C C . SER A 1 130 ? 14.270 11.971 0.563 1.00 94.38 130 SER A C 1
ATOM 1040 O O . SER A 1 130 ? 13.553 12.809 1.101 1.00 94.38 130 SER A O 1
ATOM 1042 N N . ARG A 1 131 ? 14.045 11.560 -0.693 1.00 93.06 131 ARG A N 1
ATOM 1043 C CA . ARG A 1 131 ? 12.976 12.132 -1.533 1.00 93.06 131 ARG A CA 1
ATOM 1044 C C . ARG A 1 131 ? 11.589 11.973 -0.921 1.00 93.06 131 ARG A C 1
ATOM 1046 O O . ARG A 1 131 ? 10.768 12.878 -1.040 1.00 93.06 131 ARG A O 1
ATOM 1053 N N . LEU A 1 132 ? 11.306 10.838 -0.286 1.00 94.00 132 LEU A N 1
ATOM 1054 C CA . LEU A 1 132 ? 10.036 10.606 0.401 1.00 94.00 132 LEU A CA 1
ATOM 1055 C C . LEU A 1 132 ? 9.872 11.521 1.619 1.00 94.00 132 LEU A C 1
ATOM 1057 O O . LEU A 1 132 ? 8.788 12.072 1.820 1.00 94.00 132 LEU A O 1
ATOM 1061 N N . LEU A 1 133 ? 10.931 11.695 2.411 1.00 94.56 133 LEU A N 1
ATOM 1062 C CA . LEU A 1 133 ? 10.954 12.605 3.557 1.00 94.56 133 LEU A CA 1
ATOM 1063 C C . LEU A 1 133 ? 10.784 14.064 3.124 1.00 94.56 133 LEU A C 1
ATOM 1065 O O . LEU A 1 133 ? 10.007 14.785 3.747 1.00 94.56 133 LEU A O 1
ATOM 1069 N N . ASP A 1 134 ? 11.435 14.460 2.033 1.00 93.31 134 ASP A N 1
ATOM 1070 C CA . ASP A 1 134 ? 11.358 15.809 1.476 1.00 93.31 134 ASP A CA 1
ATOM 1071 C C . ASP A 1 134 ? 10.003 16.087 0.821 1.00 93.31 134 ASP A C 1
ATOM 1073 O O . ASP A 1 134 ? 9.486 17.196 0.919 1.00 93.31 134 ASP A O 1
ATOM 1077 N N . ALA A 1 135 ? 9.391 15.096 0.169 1.00 92.69 135 ALA A N 1
ATOM 1078 C CA . ALA A 1 135 ? 8.098 15.270 -0.483 1.00 92.69 135 ALA A CA 1
ATOM 1079 C C . ALA A 1 135 ? 6.932 15.230 0.515 1.00 92.69 135 ALA A C 1
ATOM 1081 O O . ALA A 1 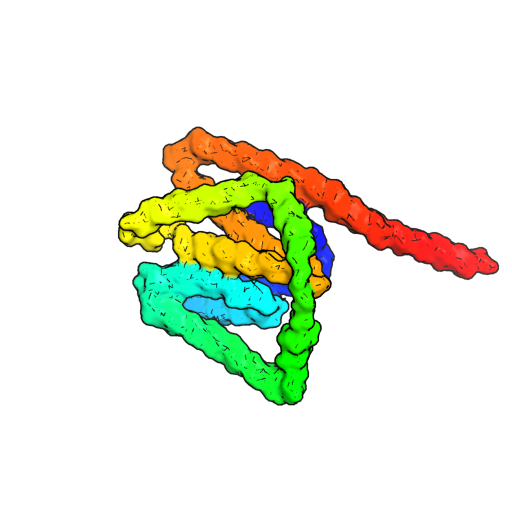135 ? 5.987 16.010 0.389 1.00 92.69 135 ALA A O 1
ATOM 1082 N N . ALA A 1 136 ? 6.964 14.321 1.497 1.00 94.94 136 ALA A N 1
ATOM 1083 C CA . ALA A 1 136 ? 5.812 13.965 2.331 1.00 94.94 136 ALA A CA 1
ATOM 1084 C C . ALA A 1 136 ? 6.019 14.111 3.862 1.00 94.94 136 ALA A C 1
ATOM 1086 O O . ALA A 1 136 ? 5.496 13.273 4.612 1.00 94.94 136 ALA A O 1
ATOM 1087 N N . PRO A 1 137 ? 6.723 15.140 4.381 1.00 96.12 137 PRO A N 1
ATOM 1088 C CA . PRO A 1 137 ? 7.135 15.184 5.789 1.00 96.12 137 PRO A CA 1
ATOM 1089 C C . PRO A 1 137 ? 5.950 15.193 6.765 1.00 96.12 137 PRO A C 1
ATOM 1091 O O . PRO A 1 137 ? 5.959 14.492 7.780 1.00 96.12 137 PRO A O 1
ATOM 1094 N N . ILE A 1 138 ? 4.886 15.936 6.449 1.00 95.62 138 ILE A N 1
ATOM 1095 C CA . ILE A 1 138 ? 3.688 16.026 7.292 1.00 95.62 138 ILE A CA 1
ATOM 1096 C C . ILE A 1 138 ? 2.915 14.707 7.243 1.00 95.62 138 ILE A C 1
ATOM 1098 O O . ILE A 1 138 ? 2.432 14.246 8.278 1.00 95.62 138 ILE A O 1
ATOM 1102 N N . MET A 1 139 ? 2.811 14.060 6.075 1.00 95.06 139 MET A N 1
ATOM 1103 C CA . MET A 1 139 ? 2.139 12.758 5.981 1.00 95.06 139 MET A CA 1
ATOM 1104 C C . MET A 1 139 ? 2.865 11.689 6.797 1.00 95.06 139 MET A C 1
ATOM 1106 O O . MET A 1 139 ? 2.213 10.941 7.525 1.00 95.06 139 MET A O 1
ATOM 1110 N N . LEU A 1 140 ? 4.196 11.643 6.719 1.00 96.44 140 LEU A N 1
ATOM 1111 C CA . LEU A 1 140 ? 5.017 10.716 7.499 1.00 96.44 140 LEU A CA 1
ATOM 1112 C C . LEU A 1 140 ? 4.903 10.994 8.999 1.00 96.44 140 LEU A C 1
ATOM 1114 O O . LEU A 1 140 ? 4.684 10.064 9.776 1.00 96.44 140 LEU A O 1
ATOM 1118 N N . GLY A 1 141 ? 4.951 12.268 9.403 1.00 95.75 141 GLY A N 1
ATOM 1119 C CA . GLY A 1 141 ? 4.732 12.678 10.789 1.00 95.75 141 GLY A CA 1
ATOM 1120 C C . GLY A 1 141 ? 3.359 12.254 11.318 1.00 95.75 141 GLY A C 1
ATOM 1121 O O . GLY A 1 141 ? 3.260 11.687 12.407 1.00 95.75 141 GLY A O 1
ATOM 1122 N N . LEU A 1 142 ? 2.295 12.441 10.529 1.00 93.88 142 LEU A N 1
ATOM 1123 C CA . LEU A 1 142 ? 0.946 11.976 10.873 1.00 93.88 142 LEU A CA 1
ATOM 1124 C C . LEU A 1 142 ? 0.847 10.447 10.916 1.00 93.88 142 LEU A C 1
ATOM 1126 O O . LEU A 1 142 ? 0.163 9.915 11.789 1.00 93.88 142 LEU A O 1
ATOM 1130 N N . GLY A 1 143 ? 1.537 9.739 10.020 1.00 94.75 143 GLY A N 1
ATOM 1131 C CA . GLY A 1 143 ? 1.645 8.281 10.041 1.00 94.75 143 GLY A CA 1
ATOM 1132 C C . GLY A 1 143 ? 2.306 7.775 11.325 1.00 94.75 143 GLY A C 1
ATOM 1133 O O . GLY A 1 143 ? 1.753 6.908 12.002 1.00 94.75 143 GLY A O 1
ATOM 1134 N N . GLY A 1 144 ? 3.434 8.371 11.719 1.00 94.12 144 GLY A N 1
ATOM 1135 C CA . GLY A 1 144 ? 4.117 8.069 12.979 1.00 94.12 144 GLY A CA 1
ATOM 1136 C C . GLY A 1 144 ? 3.255 8.384 14.204 1.00 94.12 144 GLY A C 1
ATOM 1137 O O . GLY A 1 144 ? 3.087 7.537 15.085 1.00 94.12 144 GLY A O 1
ATOM 1138 N N . ALA A 1 145 ? 2.620 9.559 14.230 1.00 90.81 145 ALA A N 1
ATOM 1139 C CA . ALA A 1 145 ? 1.692 9.943 15.291 1.00 90.81 145 ALA A CA 1
ATOM 1140 C C . ALA A 1 145 ? 0.495 8.983 15.381 1.00 90.81 145 ALA A C 1
ATOM 1142 O O . ALA A 1 145 ? 0.084 8.614 16.478 1.00 90.81 145 ALA A O 1
ATOM 1143 N N . PHE A 1 146 ? -0.045 8.523 14.250 1.00 91.19 146 PHE A N 1
ATOM 1144 C CA . PHE A 1 146 ? -1.125 7.538 14.214 1.00 91.19 146 PHE A CA 1
ATOM 1145 C C . PHE A 1 146 ? -0.713 6.199 14.842 1.00 91.19 146 PHE A C 1
ATOM 1147 O O . PHE A 1 146 ? -1.476 5.624 15.628 1.00 91.19 146 PHE A O 1
ATOM 1154 N N . LEU A 1 147 ? 0.494 5.708 14.539 1.00 91.81 147 LEU A N 1
ATOM 1155 C CA . LEU A 1 147 ? 1.036 4.493 15.154 1.00 91.81 147 LEU A CA 1
ATOM 1156 C C . LEU A 1 147 ? 1.197 4.668 16.671 1.00 91.81 147 LEU A C 1
ATOM 1158 O O . LEU A 1 147 ? 0.733 3.821 17.435 1.00 91.81 147 LEU A O 1
ATOM 1162 N N . PHE A 1 148 ? 1.773 5.789 17.108 1.00 88.06 148 PHE A N 1
ATOM 1163 C CA . PHE A 1 148 ? 2.018 6.073 18.523 1.00 88.06 148 PHE A CA 1
ATOM 1164 C C . PHE A 1 148 ? 0.722 6.263 19.331 1.00 88.06 148 PHE A C 1
ATOM 1166 O O . PHE A 1 148 ? 0.508 5.613 20.357 1.00 88.06 148 PHE A O 1
ATOM 1173 N N . LEU A 1 149 ? -0.183 7.122 18.856 1.00 81.75 149 LEU A N 1
ATOM 1174 C CA . LEU A 1 149 ? -1.428 7.452 19.553 1.00 81.75 149 LEU A CA 1
ATOM 1175 C C . LEU A 1 149 ? -2.364 6.246 19.628 1.00 81.75 149 LEU A C 1
ATOM 1177 O O . LEU A 1 149 ? -2.935 5.972 20.686 1.00 81.75 149 LEU A O 1
ATOM 1181 N N . GLY A 1 150 ? -2.503 5.488 18.541 1.00 76.25 150 GLY A N 1
ATOM 1182 C CA . GLY A 1 150 ? -3.389 4.331 18.553 1.00 76.25 150 GLY A CA 1
ATOM 1183 C C . GLY A 1 150 ? -2.852 3.149 19.363 1.00 76.25 150 GLY A C 1
ATOM 1184 O O . GLY A 1 150 ? -3.660 2.395 19.904 1.00 76.25 150 GLY A O 1
ATOM 1185 N N . PHE A 1 151 ? -1.532 3.038 19.571 1.00 75.44 151 PHE A N 1
ATOM 1186 C CA . PHE A 1 151 ? -0.961 2.056 20.502 1.00 75.44 151 PHE A CA 1
ATOM 1187 C C . PHE A 1 151 ? -1.477 2.267 21.936 1.00 75.44 151 PHE A C 1
ATOM 1189 O O . PHE A 1 151 ? -1.872 1.313 22.609 1.00 75.44 151 PHE A O 1
ATOM 1196 N N . SER A 1 152 ? -1.563 3.524 22.387 1.00 68.88 152 SER A N 1
ATOM 1197 C CA . SER A 1 152 ? -2.122 3.849 23.708 1.00 68.88 152 SER A CA 1
ATOM 1198 C C . SER A 1 152 ? -3.622 3.533 23.816 1.00 68.88 152 SER A C 1
ATOM 1200 O O . SER A 1 152 ? -4.073 3.012 24.836 1.00 68.88 152 SER A O 1
ATOM 1202 N N . GLN A 1 153 ? -4.388 3.752 22.742 1.00 63.56 153 GLN A N 1
ATOM 1203 C CA . GLN A 1 153 ? -5.825 3.452 22.686 1.00 63.56 153 GLN A CA 1
ATOM 1204 C C . GLN A 1 153 ? -6.122 1.945 22.585 1.00 63.56 153 GLN A C 1
ATOM 1206 O O . GLN A 1 153 ? -7.169 1.493 23.053 1.00 63.56 153 GLN A O 1
ATOM 1211 N N . MET A 1 154 ? -5.200 1.151 22.027 1.00 58.69 154 MET A N 1
ATOM 1212 C CA . MET A 1 154 ? -5.321 -0.307 21.897 1.00 58.69 154 MET A CA 1
ATOM 1213 C C . MET A 1 154 ? -5.340 -1.029 23.253 1.00 58.69 154 MET A C 1
ATOM 1215 O O . MET A 1 154 ? -5.908 -2.116 23.358 1.00 58.69 154 MET A O 1
ATOM 1219 N N . ARG A 1 155 ? -4.783 -0.417 24.310 1.00 60.41 155 ARG A N 1
ATOM 1220 C CA . ARG A 1 155 ? -4.855 -0.949 25.683 1.00 60.41 155 ARG A CA 1
ATOM 1221 C C . ARG A 1 155 ? -6.283 -1.006 26.233 1.00 60.41 155 ARG A C 1
ATOM 1223 O O . ARG A 1 155 ? -6.528 -1.752 27.174 1.00 60.41 155 ARG A O 1
ATOM 1230 N N . SER A 1 156 ? -7.229 -0.274 25.639 1.00 55.31 156 SER A N 1
ATOM 1231 C CA . SER A 1 156 ? -8.649 -0.409 25.957 1.00 55.31 156 SER A CA 1
ATOM 1232 C C . SER A 1 156 ? -9.299 -1.481 25.065 1.00 55.31 156 SER A C 1
ATOM 1234 O O . SER A 1 156 ? -9.488 -1.244 23.865 1.00 55.31 156 SER A O 1
ATOM 1236 N N . PRO A 1 157 ? -9.702 -2.647 25.611 1.00 55.00 157 PRO A N 1
ATOM 1237 C CA . PRO A 1 157 ? -10.275 -3.748 24.826 1.00 55.00 157 PRO A CA 1
ATOM 1238 C C . PRO A 1 157 ? -11.603 -3.389 24.133 1.00 55.00 157 PRO A C 1
ATOM 1240 O O . PRO A 1 157 ? -11.990 -4.042 23.161 1.00 55.00 157 PRO A O 1
ATOM 1243 N N . VAL A 1 158 ? -12.285 -2.334 24.592 1.00 52.19 158 VAL A N 1
ATOM 1244 C CA . VAL A 1 158 ? -13.545 -1.840 24.013 1.00 52.19 158 VAL A CA 1
ATOM 1245 C C . VAL A 1 158 ? -13.296 -0.877 22.845 1.00 52.19 158 VAL A C 1
ATOM 1247 O O . VAL A 1 158 ? -13.964 -0.990 21.815 1.00 52.19 158 VAL A O 1
ATOM 1250 N N . LEU A 1 159 ? -12.317 0.034 22.953 1.00 50.00 159 LEU A N 1
ATOM 1251 C CA . LEU A 1 159 ? -11.993 0.977 21.873 1.00 50.00 159 LEU A CA 1
ATOM 1252 C C . LEU A 1 159 ? -11.154 0.336 20.763 1.00 50.00 159 LEU A C 1
ATOM 1254 O O . LEU A 1 159 ? -11.439 0.579 19.593 1.00 50.00 159 LEU A O 1
ATOM 1258 N N . GLY A 1 160 ? -10.193 -0.534 21.097 1.00 52.94 160 GLY A N 1
ATOM 1259 C CA . GLY A 1 160 ? -9.298 -1.166 20.116 1.00 52.94 160 GLY A CA 1
ATOM 1260 C C . GLY A 1 160 ? -10.015 -2.031 19.071 1.00 52.94 160 GLY A C 1
ATOM 1261 O O . GLY A 1 160 ? -9.539 -2.170 17.947 1.00 52.94 160 GLY A O 1
ATOM 1262 N N . ARG A 1 161 ? -11.199 -2.568 19.404 1.00 52.12 161 ARG A N 1
ATOM 1263 C CA . ARG A 1 161 ? -12.062 -3.301 18.460 1.00 52.12 161 ARG A CA 1
ATOM 1264 C C . ARG A 1 161 ? -12.857 -2.389 17.518 1.00 52.12 161 ARG A C 1
ATOM 1266 O O . ARG A 1 161 ? -13.301 -2.859 16.475 1.00 52.12 161 ARG A O 1
ATOM 1273 N N . ARG A 1 162 ? -13.056 -1.112 17.866 1.00 54.59 162 ARG A N 1
ATOM 1274 C CA . ARG A 1 162 ? -13.886 -0.159 17.104 1.00 54.59 162 ARG A CA 1
ATOM 1275 C C . ARG A 1 162 ? -13.086 0.815 16.242 1.00 54.59 162 ARG A C 1
ATOM 1277 O O . ARG A 1 162 ? -13.622 1.307 15.256 1.00 54.59 162 ARG A O 1
ATOM 1284 N N . THR A 1 163 ? -11.834 1.113 16.580 1.00 63.25 163 THR A N 1
ATOM 1285 C CA . THR A 1 163 ? -11.120 2.270 16.010 1.00 63.25 163 THR A CA 1
ATOM 1286 C C . THR A 1 163 ? -10.498 2.059 14.630 1.00 63.25 163 THR A C 1
ATOM 1288 O O . THR A 1 163 ? -9.915 2.999 14.099 1.00 63.25 163 THR A O 1
ATOM 1291 N N . GLY A 1 164 ? -10.588 0.869 14.020 1.00 80.50 164 GLY A N 1
ATOM 1292 C CA . GLY A 1 164 ? -9.943 0.586 12.724 1.00 80.50 164 GLY A CA 1
ATOM 1293 C C . GLY A 1 164 ? -8.412 0.722 12.747 1.00 80.50 164 GLY A C 1
ATOM 1294 O O . GLY A 1 164 ? -7.766 0.550 11.716 1.00 80.50 164 GLY A O 1
ATOM 1295 N N . TRP A 1 165 ? -7.828 1.003 13.920 1.00 88.44 165 TRP A N 1
ATOM 1296 C CA . TRP A 1 165 ? -6.406 1.273 14.074 1.00 88.44 165 TRP A CA 1
ATOM 1297 C C . TRP A 1 165 ? -5.578 0.067 13.686 1.00 88.44 165 TRP A C 1
ATOM 1299 O O . TRP A 1 165 ? -4.661 0.214 12.901 1.00 88.44 165 TRP A O 1
ATOM 1309 N N . SER A 1 166 ? -5.942 -1.123 14.166 1.00 89.75 166 SER A N 1
ATOM 1310 C CA . SER A 1 166 ? -5.190 -2.346 13.891 1.00 89.75 166 SER A CA 1
ATOM 1311 C C . SER A 1 166 ? -5.087 -2.677 12.413 1.00 89.75 166 SER A C 1
ATOM 1313 O O . SER A 1 166 ? -4.054 -3.174 11.983 1.00 89.75 166 SER A O 1
ATOM 1315 N N . LEU A 1 167 ? -6.130 -2.366 11.640 1.00 93.12 167 LEU A N 1
ATOM 1316 C CA . LEU A 1 167 ? -6.129 -2.500 10.190 1.00 93.12 167 LEU A CA 1
ATOM 1317 C C . LEU A 1 167 ? -5.142 -1.518 9.560 1.00 93.12 167 LEU A C 1
ATOM 1319 O O . LEU A 1 167 ? -4.257 -1.920 8.818 1.00 93.12 167 LEU A O 1
ATOM 1323 N N . LEU A 1 168 ? -5.303 -0.227 9.850 1.00 94.38 168 LEU A N 1
ATOM 1324 C CA . LEU A 1 168 ? -4.525 0.820 9.196 1.00 94.38 168 LEU A CA 1
ATOM 1325 C C . LEU A 1 168 ? -3.071 0.862 9.676 1.00 94.38 168 LEU A C 1
ATOM 1327 O O . LEU A 1 168 ? -2.202 1.237 8.900 1.00 94.38 168 LEU A O 1
ATOM 1331 N N . SER A 1 169 ? -2.787 0.470 10.920 1.00 94.12 169 SER A N 1
ATOM 1332 C CA . SER A 1 169 ? -1.431 0.413 11.465 1.00 94.12 169 SER A CA 1
ATOM 1333 C C . SER A 1 169 ? -0.651 -0.738 10.853 1.00 94.12 169 SER A C 1
ATOM 1335 O O . SER A 1 169 ? 0.460 -0.530 10.384 1.00 94.12 169 SER A O 1
ATOM 1337 N N . SER A 1 170 ? -1.246 -1.930 10.778 1.00 95.25 170 SER A N 1
ATOM 1338 C CA . SER A 1 170 ? -0.613 -3.073 10.117 1.00 95.25 170 SER A CA 1
ATOM 1339 C C . SER A 1 170 ? -0.534 -2.901 8.598 1.00 95.25 170 SER A C 1
ATOM 1341 O O . SER A 1 170 ? 0.476 -3.281 8.013 1.00 95.25 170 SER A O 1
ATOM 1343 N N . TYR A 1 171 ? -1.519 -2.245 7.972 1.00 97.38 171 TYR A N 1
ATOM 1344 C CA . TYR A 1 171 ? -1.431 -1.831 6.570 1.00 97.38 171 TYR A CA 1
ATOM 1345 C C . TYR A 1 171 ? -0.293 -0.828 6.348 1.00 97.38 171 TYR A C 1
ATOM 1347 O O . TYR A 1 171 ? 0.513 -1.030 5.450 1.00 97.38 171 TYR A O 1
ATOM 1355 N N . LEU A 1 172 ? -0.169 0.205 7.192 1.00 97.44 172 LEU A N 1
ATOM 1356 C CA . LEU A 1 172 ? 0.926 1.176 7.110 1.00 97.44 172 LEU A CA 1
ATOM 1357 C C . LEU A 1 172 ? 2.289 0.510 7.312 1.00 97.44 172 LEU A C 1
ATOM 1359 O O . LEU A 1 172 ? 3.186 0.742 6.516 1.00 97.44 172 LEU A O 1
ATOM 1363 N N . ILE A 1 173 ? 2.437 -0.352 8.321 1.00 97.19 173 ILE A N 1
ATOM 1364 C CA . ILE A 1 173 ? 3.681 -1.096 8.564 1.00 97.19 173 ILE A CA 1
ATOM 1365 C C . ILE A 1 173 ? 4.018 -1.980 7.360 1.00 97.19 173 ILE A C 1
ATOM 1367 O O . ILE A 1 173 ? 5.139 -1.937 6.863 1.00 97.19 173 ILE A O 1
ATOM 1371 N N . GLY A 1 174 ? 3.053 -2.754 6.859 1.00 97.62 174 GLY A N 1
ATOM 1372 C CA . GLY A 1 174 ? 3.261 -3.614 5.698 1.00 97.62 174 GLY A CA 1
ATOM 1373 C C . GLY A 1 174 ? 3.586 -2.827 4.427 1.00 97.62 174 GLY A C 1
ATOM 1374 O O . GLY A 1 174 ? 4.442 -3.249 3.657 1.00 97.62 174 GLY A O 1
ATOM 1375 N N . ALA A 1 175 ? 2.964 -1.663 4.234 1.00 97.56 175 ALA A N 1
ATOM 1376 C CA . ALA A 1 175 ? 3.233 -0.787 3.101 1.00 97.56 175 ALA A CA 1
ATOM 1377 C C . ALA A 1 175 ? 4.615 -0.132 3.207 1.00 97.56 175 ALA A C 1
ATOM 1379 O O . ALA A 1 175 ? 5.314 -0.049 2.204 1.00 97.56 175 ALA A O 1
ATOM 1380 N N . SER A 1 176 ? 5.049 0.259 4.410 1.00 97.31 176 SER A N 1
ATOM 1381 C CA . SER A 1 176 ? 6.413 0.740 4.655 1.00 97.31 176 SER A CA 1
ATOM 1382 C C . SER A 1 176 ? 7.448 -0.346 4.360 1.00 97.31 176 SER A C 1
ATOM 1384 O O . SER A 1 176 ? 8.410 -0.089 3.646 1.00 97.31 176 SER A O 1
ATOM 1386 N N . LEU A 1 177 ? 7.231 -1.577 4.838 1.00 96.62 177 LEU A N 1
ATOM 1387 C CA . LEU A 1 177 ? 8.120 -2.710 4.552 1.00 96.62 177 LEU A CA 1
ATOM 1388 C C . LEU A 1 177 ? 8.158 -3.043 3.053 1.00 96.62 177 LEU A C 1
ATOM 1390 O O . LEU A 1 177 ? 9.227 -3.301 2.507 1.00 96.62 177 LEU A O 1
ATOM 1394 N N . SER A 1 178 ? 7.008 -3.000 2.373 1.00 94.81 178 SER A N 1
ATOM 1395 C CA . SER A 1 178 ? 6.936 -3.190 0.919 1.00 94.81 178 SER A CA 1
ATOM 1396 C C . SER A 1 178 ? 7.680 -2.074 0.177 1.00 94.81 178 SER A C 1
ATOM 1398 O O . SER A 1 178 ? 8.462 -2.352 -0.731 1.00 94.81 178 SER A O 1
ATOM 1400 N N . ALA A 1 179 ? 7.536 -0.821 0.616 1.00 95.69 179 ALA A N 1
ATOM 1401 C CA . ALA A 1 179 ? 8.234 0.327 0.044 1.00 95.69 179 ALA A CA 1
ATOM 1402 C C . ALA A 1 179 ? 9.761 0.218 0.170 1.00 95.69 179 ALA A C 1
ATOM 1404 O O . ALA A 1 179 ? 10.463 0.604 -0.759 1.00 95.69 179 ALA A O 1
ATOM 1405 N N . MET A 1 180 ? 10.293 -0.387 1.241 1.00 95.25 180 MET A N 1
ATOM 1406 C CA . MET A 1 180 ? 11.740 -0.627 1.382 1.00 95.25 180 MET A CA 1
ATOM 1407 C C . MET A 1 180 ? 12.308 -1.528 0.273 1.00 95.25 180 MET A C 1
ATOM 1409 O O . MET A 1 180 ? 13.510 -1.505 0.012 1.00 95.25 180 MET A O 1
ATOM 1413 N N . THR A 1 181 ? 11.475 -2.290 -0.443 1.00 93.06 181 THR A N 1
ATOM 1414 C CA . THR A 1 181 ? 11.938 -3.089 -1.590 1.00 93.06 181 THR A CA 1
ATOM 1415 C C . THR A 1 181 ? 12.320 -2.248 -2.817 1.00 93.06 181 THR A C 1
ATOM 1417 O O . THR A 1 181 ? 12.918 -2.789 -3.747 1.00 93.06 181 THR A O 1
ATOM 1420 N N . ILE A 1 182 ? 12.079 -0.928 -2.795 1.00 94.19 182 ILE A N 1
ATOM 1421 C CA . ILE A 1 182 ? 12.507 0.024 -3.835 1.00 94.19 182 ILE A CA 1
ATOM 1422 C C . ILE A 1 182 ? 14.034 0.090 -4.022 1.00 94.19 182 ILE A C 1
ATOM 1424 O O . ILE A 1 182 ? 14.502 0.528 -5.069 1.00 94.19 182 ILE A O 1
ATOM 1428 N N . GLY A 1 183 ? 14.817 -0.387 -3.047 1.00 92.81 183 GLY A N 1
ATOM 1429 C CA . GLY A 1 183 ? 16.275 -0.510 -3.168 1.00 92.81 183 GLY A CA 1
ATOM 1430 C C . GLY A 1 183 ? 16.733 -1.515 -4.234 1.00 92.81 183 GLY A C 1
ATOM 1431 O O . GLY A 1 183 ? 17.892 -1.504 -4.629 1.00 92.81 183 GLY A O 1
ATOM 1432 N N . LYS A 1 184 ? 15.843 -2.369 -4.761 1.00 92.00 184 LYS A N 1
ATOM 1433 C CA . LYS A 1 184 ? 16.181 -3.271 -5.872 1.00 92.00 184 LYS A CA 1
ATOM 1434 C C . LYS A 1 184 ? 16.543 -2.482 -7.133 1.00 92.00 184 LYS A C 1
ATOM 1436 O O . LYS A 1 184 ? 15.770 -1.614 -7.556 1.00 92.00 184 LYS A O 1
ATOM 1441 N N . ILE A 1 185 ? 17.647 -2.837 -7.788 1.00 87.94 185 ILE A N 1
ATOM 1442 C CA . ILE A 1 185 ? 18.040 -2.249 -9.076 1.00 87.94 185 ILE A CA 1
ATOM 1443 C C . ILE A 1 185 ? 16.893 -2.404 -10.092 1.00 87.94 185 ILE A C 1
ATOM 1445 O O . ILE A 1 185 ? 16.227 -3.436 -10.158 1.00 87.94 185 ILE A O 1
ATOM 1449 N N . GLY A 1 186 ? 16.612 -1.334 -10.843 1.00 83.81 186 GLY A N 1
ATOM 1450 C CA . GLY A 1 186 ? 15.489 -1.266 -11.791 1.00 83.81 186 GLY A CA 1
ATOM 1451 C C . GLY A 1 186 ? 14.133 -0.880 -11.179 1.00 83.81 186 GLY A C 1
ATOM 1452 O O . GLY A 1 186 ? 13.160 -0.717 -11.915 1.00 83.81 186 GLY A O 1
ATOM 1453 N N . SER A 1 187 ? 14.049 -0.689 -9.858 1.00 86.62 187 SER A N 1
ATOM 1454 C CA . SER A 1 187 ? 12.836 -0.188 -9.190 1.00 86.62 187 SER A CA 1
ATOM 1455 C C . SER A 1 187 ? 12.629 1.311 -9.388 1.00 86.62 187 SER A C 1
ATOM 1457 O O . SER A 1 187 ? 13.580 2.057 -9.633 1.00 86.62 187 SER A O 1
ATOM 1459 N N . ASN A 1 188 ? 11.377 1.747 -9.246 1.00 89.31 188 ASN A N 1
ATOM 1460 C CA . ASN A 1 188 ? 10.968 3.139 -9.406 1.00 89.31 188 ASN A CA 1
ATOM 1461 C C . ASN A 1 188 ? 9.904 3.528 -8.353 1.00 89.31 188 ASN A C 1
ATOM 1463 O O . ASN A 1 188 ? 9.556 2.732 -7.480 1.00 89.31 188 ASN A O 1
ATOM 1467 N N . GLU A 1 189 ? 9.360 4.739 -8.443 1.00 90.00 189 GLU A N 1
ATOM 1468 C CA . GLU A 1 189 ? 8.392 5.328 -7.507 1.00 90.00 189 GLU A CA 1
ATOM 1469 C C . GLU A 1 189 ? 7.116 4.504 -7.280 1.00 90.00 189 GLU A C 1
ATOM 1471 O O . GLU A 1 189 ? 6.427 4.664 -6.273 1.00 90.00 189 GLU A O 1
ATOM 1476 N N . ASN A 1 190 ? 6.809 3.552 -8.161 1.00 92.31 190 ASN A N 1
ATOM 1477 C CA . ASN A 1 190 ? 5.638 2.695 -8.032 1.00 92.31 190 ASN A CA 1
ATOM 1478 C C . ASN A 1 190 ? 5.631 1.822 -6.777 1.00 92.31 190 ASN A C 1
ATOM 1480 O O . ASN A 1 190 ? 4.571 1.346 -6.369 1.00 92.31 190 ASN A O 1
ATOM 1484 N N . TYR A 1 191 ? 6.785 1.578 -6.159 1.00 93.44 191 TYR A N 1
ATOM 1485 C CA . TYR A 1 191 ? 6.874 0.907 -4.858 1.00 93.44 191 TYR A CA 1
ATOM 1486 C C . TYR A 1 191 ? 6.349 1.771 -3.697 1.00 93.44 191 TYR A C 1
ATOM 1488 O O . TYR A 1 191 ? 5.992 1.235 -2.651 1.00 93.44 191 TYR A O 1
ATOM 1496 N N . LEU A 1 192 ? 6.220 3.088 -3.888 1.00 95.38 192 LEU A N 1
ATOM 1497 C CA . LEU A 1 192 ? 5.714 4.028 -2.883 1.00 95.38 192 LEU A CA 1
ATOM 1498 C C . LEU A 1 192 ? 4.190 4.208 -2.939 1.00 95.38 192 LEU A C 1
ATOM 1500 O O . LEU A 1 192 ? 3.617 4.851 -2.058 1.00 95.38 192 LEU A O 1
ATOM 1504 N N . LEU A 1 193 ? 3.502 3.642 -3.936 1.00 95.56 193 LEU A N 1
ATOM 1505 C CA . LEU A 1 193 ? 2.055 3.820 -4.123 1.00 95.56 193 LEU A CA 1
ATOM 1506 C C . LEU A 1 193 ? 1.235 3.249 -2.962 1.00 95.56 193 LEU A C 1
ATOM 1508 O O . LEU A 1 193 ? 0.316 3.903 -2.464 1.00 95.56 193 LEU A O 1
ATOM 1512 N N . GLU A 1 194 ? 1.579 2.046 -2.501 1.00 95.69 194 GLU A N 1
ATOM 1513 C CA . GLU A 1 194 ? 0.863 1.400 -1.397 1.00 95.69 194 GLU A CA 1
ATOM 1514 C C . GLU A 1 194 ? 1.084 2.156 -0.077 1.00 95.69 194 GLU A C 1
ATOM 1516 O O . GLU A 1 194 ? 0.136 2.374 0.682 1.00 95.69 194 GLU A O 1
ATOM 1521 N N . LEU A 1 195 ? 2.303 2.669 0.141 1.00 97.06 195 LEU A N 1
ATOM 1522 C CA . LEU A 1 195 ? 2.630 3.538 1.274 1.00 97.06 195 LEU A CA 1
ATOM 1523 C C . LEU A 1 195 ? 1.876 4.872 1.197 1.00 97.06 195 LEU A C 1
ATOM 1525 O O . LEU A 1 195 ? 1.315 5.323 2.192 1.00 97.06 195 LEU A O 1
ATOM 1529 N N . SER A 1 196 ? 1.777 5.467 0.010 1.00 96.62 196 SER A N 1
ATOM 1530 C CA . SER A 1 196 ? 1.032 6.710 -0.228 1.00 96.62 196 SER A CA 1
ATOM 1531 C C . SER A 1 196 ? -0.461 6.549 0.084 1.00 96.62 196 SER A C 1
ATOM 1533 O O . SER A 1 196 ? -1.078 7.411 0.723 1.00 96.62 196 SER A O 1
ATOM 1535 N N . ALA A 1 197 ? -1.050 5.412 -0.303 1.00 96.62 197 ALA A N 1
ATOM 1536 C CA . ALA A 1 197 ? -2.415 5.050 0.068 1.00 96.62 197 ALA A CA 1
ATOM 1537 C C . ALA A 1 197 ? -2.557 4.849 1.585 1.00 96.62 197 ALA A C 1
ATOM 1539 O O . ALA A 1 197 ? -3.501 5.367 2.186 1.00 96.62 197 ALA A O 1
ATOM 1540 N N . ALA A 1 198 ? -1.612 4.149 2.221 1.00 96.94 198 ALA A N 1
ATOM 1541 C CA . ALA A 1 198 ? -1.618 3.933 3.665 1.00 96.94 198 ALA A CA 1
ATOM 1542 C C . ALA A 1 198 ? -1.554 5.253 4.447 1.00 96.94 198 ALA A C 1
ATOM 1544 O O . ALA A 1 198 ? -2.406 5.490 5.303 1.00 96.94 198 ALA A O 1
ATOM 1545 N N . LEU A 1 199 ? -0.622 6.145 4.103 1.00 96.81 199 LEU A N 1
ATOM 1546 C CA . LEU A 1 199 ? -0.485 7.469 4.716 1.00 96.81 199 LEU A CA 1
ATOM 1547 C C . LEU A 1 199 ? -1.744 8.331 4.511 1.00 96.81 199 LEU A C 1
ATOM 1549 O O . LEU A 1 199 ? -2.178 9.044 5.415 1.00 96.81 199 LEU A O 1
ATOM 1553 N N . SER A 1 200 ? -2.386 8.244 3.343 1.00 96.12 200 SER A N 1
ATOM 1554 C CA . SER A 1 200 ? -3.636 8.968 3.063 1.00 96.12 200 SER A CA 1
ATOM 1555 C C . SER A 1 200 ? -4.810 8.459 3.906 1.00 96.12 200 SER A C 1
ATOM 1557 O O . SER A 1 200 ? -5.633 9.247 4.393 1.00 96.12 200 SER A O 1
ATOM 1559 N N . LEU A 1 201 ? -4.901 7.142 4.109 1.00 94.75 201 LEU A N 1
ATOM 1560 C CA . LEU A 1 201 ? -5.919 6.531 4.963 1.00 94.75 201 LEU A CA 1
ATOM 1561 C C . LEU A 1 201 ? -5.689 6.869 6.440 1.00 94.75 201 LEU A C 1
ATOM 1563 O O . LEU A 1 201 ? -6.644 7.244 7.125 1.00 94.75 201 LEU A O 1
ATOM 1567 N N . THR A 1 202 ? -4.446 6.805 6.926 1.00 93.62 202 THR A N 1
ATOM 1568 C CA . THR A 1 202 ? -4.116 7.145 8.320 1.00 93.62 202 THR A CA 1
ATOM 1569 C C . THR A 1 202 ? -4.321 8.627 8.606 1.00 93.62 202 THR A C 1
ATOM 1571 O O . THR A 1 202 ? -4.943 8.953 9.616 1.00 93.62 202 THR A O 1
ATOM 1574 N N . ALA A 1 203 ? -3.948 9.528 7.692 1.00 93.50 203 ALA A N 1
ATOM 1575 C CA . ALA A 1 203 ? -4.290 10.948 7.798 1.00 93.50 203 ALA A CA 1
ATOM 1576 C C . ALA A 1 203 ? -5.811 11.149 7.939 1.00 93.50 203 ALA A C 1
ATOM 1578 O O . ALA A 1 203 ? -6.276 11.930 8.770 1.00 93.50 203 ALA A O 1
ATOM 1579 N N . GLY A 1 204 ? -6.610 10.387 7.183 1.00 91.31 204 GLY A N 1
ATOM 1580 C CA . GLY A 1 204 ? -8.071 10.423 7.280 1.00 91.31 204 GLY A CA 1
ATOM 1581 C C . GLY A 1 204 ? -8.594 9.935 8.625 1.00 91.31 204 GLY A C 1
ATOM 1582 O O . GLY A 1 204 ? -9.512 10.541 9.182 1.00 91.31 204 GLY A O 1
ATOM 1583 N N . ALA A 1 205 ? -7.984 8.885 9.172 1.00 90.06 205 ALA A N 1
ATOM 1584 C CA . ALA A 1 205 ? -8.310 8.375 10.496 1.00 90.06 205 ALA A CA 1
ATOM 1585 C C . ALA A 1 205 ? -7.973 9.389 11.602 1.00 90.06 205 ALA A C 1
ATOM 1587 O O . ALA A 1 205 ? -8.814 9.641 12.461 1.00 90.06 205 ALA A O 1
ATOM 1588 N N . VAL A 1 206 ? -6.811 10.050 11.541 1.00 89.06 206 VAL A N 1
ATOM 1589 C CA . VAL A 1 206 ? -6.415 11.091 12.511 1.00 89.06 206 VAL A CA 1
ATOM 1590 C C . VAL A 1 206 ? -7.376 12.290 12.473 1.00 89.06 206 VAL A C 1
ATOM 1592 O O . VAL A 1 206 ? -7.812 12.784 13.517 1.00 89.06 206 VAL A O 1
ATOM 1595 N N . ILE A 1 207 ? -7.806 12.725 11.282 1.00 89.06 207 ILE A N 1
ATOM 1596 C CA . ILE A 1 207 ? -8.852 13.756 11.150 1.00 89.06 207 ILE A CA 1
ATOM 1597 C C . ILE A 1 207 ? -10.181 13.275 11.750 1.00 89.06 207 ILE A C 1
ATOM 1599 O O . ILE A 1 207 ? -10.885 14.041 12.407 1.00 89.06 207 ILE A O 1
ATOM 1603 N N . ALA A 1 208 ? -10.551 12.012 11.532 1.00 87.38 208 ALA A N 1
ATOM 1604 C CA . ALA A 1 208 ? -11.780 11.458 12.089 1.00 87.38 208 ALA A CA 1
ATOM 1605 C C . ALA A 1 208 ? -11.738 11.388 13.625 1.00 87.38 208 ALA A C 1
ATOM 1607 O O . ALA A 1 208 ? -12.752 11.650 14.269 1.00 87.38 208 ALA A O 1
ATOM 1608 N N . TRP A 1 209 ? -10.578 11.095 14.216 1.00 84.75 209 TRP A N 1
ATOM 1609 C CA . TRP A 1 209 ? -10.392 11.043 15.668 1.00 84.75 209 TRP A CA 1
ATOM 1610 C C . TRP A 1 209 ? -10.375 12.423 16.333 1.00 84.75 209 TRP A C 1
ATOM 1612 O O . TRP A 1 209 ? -10.792 12.554 17.477 1.00 84.75 209 TRP A O 1
ATOM 1622 N N . SER A 1 210 ? -9.976 13.474 15.616 1.00 85.50 210 SER A N 1
ATOM 1623 C CA . SER A 1 210 ? -9.985 14.857 16.128 1.00 85.50 210 SER A CA 1
ATOM 1624 C C . SER A 1 210 ? -11.358 15.545 16.068 1.00 85.50 210 SER A C 1
ATOM 1626 O O . SER A 1 210 ? -11.469 16.737 16.356 1.00 85.50 210 SER A O 1
ATOM 1628 N N . ARG A 1 211 ? -12.434 14.822 15.718 1.00 82.25 211 ARG A N 1
ATOM 1629 C CA . ARG A 1 211 ? -13.788 15.387 15.537 1.00 82.25 211 ARG A CA 1
ATOM 1630 C C . ARG A 1 211 ? -14.337 16.118 16.761 1.00 82.25 211 ARG A C 1
ATOM 1632 O O . ARG A 1 211 ? -15.058 17.097 16.586 1.00 82.25 211 ARG A O 1
ATOM 1639 N N . GLU A 1 212 ? -13.993 15.672 17.964 1.00 82.62 212 GLU A N 1
ATOM 1640 C CA . GLU A 1 212 ? -14.469 16.278 19.215 1.00 82.62 212 GLU A CA 1
ATOM 1641 C C . GLU A 1 212 ? -13.763 17.606 19.534 1.00 82.62 212 GLU A C 1
ATOM 1643 O O . GLU A 1 212 ? -14.338 18.485 20.172 1.00 82.62 212 GLU A O 1
ATOM 1648 N N . ARG A 1 213 ? -12.530 17.799 19.046 1.00 88.44 213 ARG A N 1
ATOM 1649 C CA . ARG A 1 213 ? -11.702 18.981 19.321 1.00 88.44 213 ARG A CA 1
ATOM 1650 C C . ARG A 1 213 ? -11.527 19.810 18.052 1.00 88.44 213 ARG A C 1
ATOM 1652 O O . ARG A 1 213 ? -10.564 19.646 17.306 1.00 88.44 213 ARG A O 1
ATOM 1659 N N . ARG A 1 214 ? -12.460 20.743 17.823 1.00 90.81 214 ARG A N 1
ATOM 1660 C CA . ARG A 1 214 ? -12.544 21.559 16.591 1.00 90.81 214 ARG A CA 1
ATOM 1661 C C . ARG A 1 214 ? -11.224 22.236 16.202 1.00 90.81 214 ARG A C 1
ATOM 1663 O O . ARG A 1 214 ? -10.883 22.238 15.024 1.00 90.81 214 ARG A O 1
ATOM 1670 N N . TRP A 1 215 ? -10.469 22.754 17.172 1.00 93.31 215 TRP A N 1
ATOM 1671 C CA . TRP A 1 215 ? -9.177 23.397 16.913 1.00 93.31 215 TRP A CA 1
ATOM 1672 C C . TRP A 1 215 ? -8.112 22.406 16.418 1.00 93.31 215 TRP A C 1
ATOM 1674 O O . TRP A 1 215 ? -7.401 22.717 15.469 1.00 93.31 215 TRP A O 1
ATOM 1684 N N . GLN A 1 216 ? -8.043 21.188 16.977 1.00 91.12 216 GLN A N 1
ATOM 1685 C CA . GLN A 1 216 ? -7.105 20.153 16.516 1.00 91.12 216 GLN A CA 1
ATOM 1686 C C . GLN A 1 216 ? -7.411 19.763 15.077 1.00 91.12 216 GLN A C 1
ATOM 1688 O O . GLN A 1 216 ? -6.512 19.654 14.249 1.00 91.12 216 GLN A O 1
ATOM 1693 N N . ARG A 1 217 ? -8.700 19.605 14.765 1.00 91.06 217 ARG A N 1
ATOM 1694 C CA . ARG A 1 217 ? -9.146 19.333 13.402 1.00 91.06 217 ARG A CA 1
ATOM 1695 C C . ARG A 1 217 ? -8.778 20.470 12.447 1.00 91.06 217 ARG A C 1
ATOM 1697 O O . ARG A 1 217 ? -8.340 20.183 11.339 1.00 91.06 217 ARG A O 1
ATOM 1704 N N . ALA A 1 218 ? -8.929 21.730 12.859 1.00 93.94 218 ALA A N 1
ATOM 1705 C CA . ALA A 1 218 ? -8.528 22.879 12.049 1.00 93.94 218 ALA A CA 1
ATOM 1706 C C . ALA A 1 218 ? -7.016 22.872 11.770 1.00 93.94 218 ALA A C 1
ATOM 1708 O O . ALA A 1 218 ? -6.618 22.964 10.613 1.00 93.94 218 ALA A O 1
ATOM 1709 N N . VAL A 1 219 ? -6.188 22.654 12.799 1.00 95.00 219 VAL A N 1
ATOM 1710 C CA . VAL A 1 219 ? -4.727 22.532 12.654 1.00 95.00 219 VAL A CA 1
ATOM 1711 C C . VAL A 1 219 ? -4.361 21.396 11.695 1.00 95.00 219 VAL A C 1
ATOM 1713 O O . VAL A 1 219 ? -3.585 21.609 10.771 1.00 95.00 219 VAL A O 1
ATOM 1716 N N . LEU A 1 220 ? -4.960 20.211 11.848 1.00 93.81 220 LEU A N 1
ATOM 1717 C CA . LEU A 1 220 ? -4.710 19.073 10.956 1.00 93.81 220 LEU A CA 1
ATOM 1718 C C . LEU A 1 220 ? -5.085 19.373 9.500 1.00 93.81 220 LEU A C 1
ATOM 1720 O O . LEU A 1 220 ? -4.357 18.984 8.592 1.00 93.81 220 LEU A O 1
ATOM 1724 N N . LEU A 1 221 ? -6.203 20.062 9.263 1.00 93.94 221 LEU A N 1
ATOM 1725 C CA . LEU A 1 221 ? -6.611 20.450 7.912 1.00 93.94 221 LEU A CA 1
ATOM 1726 C C . LEU A 1 221 ? -5.648 21.471 7.297 1.00 93.94 221 LEU A C 1
ATOM 1728 O O . LEU A 1 221 ? -5.316 21.334 6.124 1.00 93.94 221 LEU A O 1
ATOM 1732 N N . VAL A 1 222 ? -5.162 22.440 8.081 1.00 95.56 222 VAL A N 1
ATOM 1733 C CA . VAL A 1 222 ? -4.141 23.402 7.632 1.00 95.56 222 VAL A CA 1
ATOM 1734 C C . VAL A 1 222 ? -2.837 22.683 7.290 1.00 95.56 222 VAL A C 1
ATOM 1736 O O . VAL A 1 222 ? -2.301 22.886 6.206 1.00 95.56 222 VAL A O 1
ATOM 1739 N N . LEU A 1 223 ? -2.361 21.785 8.158 1.00 95.88 223 LEU A N 1
ATOM 1740 C CA . LEU A 1 223 ? -1.157 20.988 7.903 1.00 95.88 223 LEU A CA 1
ATOM 1741 C C . LEU A 1 223 ? -1.283 20.152 6.622 1.00 95.88 223 LEU A C 1
ATOM 1743 O O . LEU A 1 223 ? -0.359 20.107 5.815 1.00 95.88 223 LEU A O 1
ATOM 1747 N N . LEU A 1 224 ? -2.436 19.521 6.393 1.00 95.06 224 LEU A N 1
ATOM 1748 C CA . LEU A 1 224 ? -2.675 18.754 5.169 1.00 95.06 224 LEU A CA 1
ATOM 1749 C C . LEU A 1 224 ? -2.802 19.637 3.923 1.00 95.06 224 LEU A C 1
ATOM 1751 O O . LEU A 1 224 ? -2.392 19.213 2.844 1.00 95.06 224 LEU A O 1
ATOM 1755 N N . ALA A 1 225 ? -3.336 20.853 4.052 1.00 94.56 225 ALA A N 1
ATOM 1756 C CA . ALA A 1 225 ? -3.357 21.819 2.958 1.00 94.56 225 ALA A CA 1
ATOM 1757 C C . ALA A 1 225 ? -1.931 22.247 2.574 1.00 94.56 225 ALA A C 1
ATOM 1759 O O . ALA A 1 225 ? -1.595 22.227 1.392 1.00 94.56 225 ALA A O 1
ATOM 1760 N N . LEU A 1 226 ? -1.072 22.530 3.562 1.00 95.56 226 LEU A N 1
ATOM 1761 C CA . LEU A 1 226 ? 0.348 22.828 3.339 1.00 95.56 226 LEU A CA 1
ATOM 1762 C C . LEU A 1 226 ? 1.070 21.658 2.657 1.00 95.56 226 LEU A C 1
ATOM 1764 O O . LEU A 1 226 ? 1.739 21.857 1.647 1.00 95.56 226 LEU A O 1
ATOM 1768 N N . GLN A 1 227 ? 0.859 20.432 3.141 1.00 95.50 227 GLN A N 1
ATOM 1769 C CA . GLN A 1 227 ? 1.416 19.220 2.531 1.00 95.50 227 GLN A CA 1
ATOM 1770 C C . GLN A 1 227 ? 0.959 19.025 1.078 1.00 95.50 227 GLN A C 1
ATOM 1772 O O . GLN A 1 227 ? 1.738 18.587 0.236 1.00 95.50 227 GLN A O 1
ATOM 1777 N N . THR A 1 228 ? -0.299 19.351 0.774 1.00 94.00 228 THR A N 1
ATOM 1778 C CA . THR A 1 228 ? -0.832 19.282 -0.595 1.00 94.00 228 THR A CA 1
ATOM 1779 C C . THR A 1 228 ? -0.171 20.332 -1.492 1.00 94.00 228 THR A C 1
ATOM 1781 O O . THR A 1 228 ? 0.164 20.033 -2.634 1.00 94.00 228 THR A O 1
ATOM 1784 N N . GLY A 1 229 ? 0.071 21.542 -0.974 1.00 93.31 229 GLY A N 1
ATOM 1785 C CA . GLY A 1 229 ? 0.832 22.577 -1.681 1.00 93.31 229 GLY A CA 1
ATOM 1786 C C . GLY A 1 229 ? 2.268 22.141 -1.987 1.00 93.31 229 GLY A C 1
ATOM 1787 O O . GLY A 1 229 ? 2.728 22.298 -3.115 1.00 93.31 229 GLY A O 1
ATOM 1788 N N . GLN A 1 230 ? 2.939 21.510 -1.022 1.00 93.56 230 GLN A N 1
ATOM 1789 C CA . GLN A 1 230 ? 4.275 20.940 -1.207 1.00 93.56 230 GLN A CA 1
ATOM 1790 C C . GLN A 1 230 ? 4.283 19.837 -2.270 1.00 93.56 230 GLN A C 1
ATOM 1792 O O . GLN A 1 230 ? 5.115 19.858 -3.170 1.00 93.56 230 GLN A O 1
ATOM 1797 N N . PHE A 1 231 ? 3.307 18.927 -2.240 1.00 94.50 231 PHE A N 1
ATOM 1798 C CA . PHE A 1 231 ? 3.158 17.920 -3.288 1.00 94.50 231 PHE A CA 1
ATOM 1799 C C . PHE A 1 231 ? 2.967 18.526 -4.677 1.00 94.50 231 PHE A C 1
ATOM 1801 O O . PHE A 1 231 ? 3.575 18.060 -5.641 1.00 94.50 231 PHE A O 1
ATOM 1808 N N . MET A 1 232 ? 2.153 19.576 -4.788 1.00 91.12 232 MET A N 1
ATOM 1809 C CA . MET A 1 232 ? 1.958 20.281 -6.050 1.00 91.12 232 MET A CA 1
ATOM 1810 C C . MET A 1 232 ? 3.267 20.907 -6.540 1.00 91.12 232 MET A C 1
ATOM 1812 O O . MET A 1 232 ? 3.592 20.776 -7.716 1.00 91.12 232 MET A O 1
ATOM 1816 N N . GLN A 1 233 ? 4.049 21.521 -5.647 1.00 91.31 233 GLN A N 1
ATOM 1817 C CA . GLN A 1 233 ? 5.363 22.066 -5.982 1.00 91.31 233 GLN A CA 1
ATOM 1818 C C . GLN A 1 233 ? 6.317 20.975 -6.487 1.00 91.31 233 GLN A C 1
ATOM 1820 O O . GLN A 1 233 ? 6.872 21.124 -7.572 1.00 91.31 233 GLN A O 1
ATOM 1825 N N . THR A 1 234 ? 6.462 19.863 -5.759 1.00 89.50 234 THR A N 1
ATOM 1826 C CA . THR A 1 234 ? 7.313 18.733 -6.171 1.00 89.50 234 THR A CA 1
ATOM 1827 C C . THR A 1 234 ? 6.875 18.164 -7.519 1.00 89.50 234 THR A C 1
ATOM 1829 O O . THR A 1 234 ? 7.699 17.938 -8.395 1.00 89.50 234 THR A O 1
ATOM 1832 N N . THR A 1 235 ? 5.569 17.995 -7.728 1.00 88.44 235 THR A N 1
ATOM 1833 C CA . THR A 1 235 ? 5.016 17.482 -8.991 1.00 88.44 235 THR A CA 1
ATOM 1834 C C . THR A 1 235 ? 5.317 18.415 -10.167 1.00 88.44 235 THR A C 1
ATOM 1836 O O . THR A 1 235 ? 5.647 17.958 -11.259 1.00 88.44 235 THR A O 1
ATOM 1839 N N . LEU A 1 236 ? 5.196 19.731 -9.968 1.00 85.69 236 LEU A N 1
ATOM 1840 C CA . LEU A 1 236 ? 5.444 20.715 -11.022 1.00 85.69 236 LEU A CA 1
ATOM 1841 C C . LEU A 1 236 ? 6.924 20.809 -11.407 1.00 85.69 236 LEU A C 1
ATOM 1843 O O . LEU A 1 236 ? 7.215 21.005 -12.586 1.00 85.69 236 LEU A O 1
ATOM 1847 N N . VAL A 1 237 ? 7.824 20.687 -10.430 1.00 82.94 237 VAL A N 1
ATOM 1848 C CA . VAL A 1 237 ? 9.274 20.781 -10.645 1.00 82.94 237 VAL A CA 1
ATOM 1849 C C . VAL A 1 237 ? 9.832 19.473 -11.201 1.00 82.94 237 VAL A C 1
ATOM 1851 O O . VAL A 1 237 ? 10.529 19.493 -12.204 1.00 82.94 237 VAL A O 1
ATOM 1854 N N . ASP A 1 238 ? 9.487 18.330 -10.614 1.00 77.88 238 ASP A N 1
ATOM 1855 C CA . ASP A 1 238 ? 10.138 17.067 -10.973 1.00 77.88 238 ASP A CA 1
ATOM 1856 C C . ASP A 1 238 ? 9.385 16.329 -12.092 1.00 77.88 238 ASP A C 1
ATOM 1858 O O . ASP A 1 238 ? 9.946 16.020 -13.146 1.00 77.88 238 ASP A O 1
ATOM 1862 N N . GLU A 1 239 ? 8.088 16.073 -11.905 1.00 74.69 239 GLU A N 1
ATOM 1863 C CA . GLU A 1 239 ? 7.324 15.205 -12.811 1.00 74.69 239 GLU A CA 1
ATOM 1864 C C . GLU A 1 239 ? 6.969 15.910 -14.122 1.00 74.69 239 GLU A C 1
ATOM 1866 O O . GLU A 1 239 ? 7.262 15.411 -15.211 1.00 74.69 239 GLU A O 1
ATOM 1871 N N . VAL A 1 240 ? 6.381 17.107 -14.046 1.00 72.69 240 VAL A N 1
ATOM 1872 C CA . VAL A 1 240 ? 5.950 17.850 -15.242 1.00 72.69 240 VAL A CA 1
ATOM 1873 C C . VAL A 1 240 ? 7.143 18.284 -16.093 1.00 72.69 240 VAL A C 1
ATOM 1875 O O . VAL A 1 240 ? 7.065 18.266 -17.326 1.00 72.69 240 VAL A O 1
ATOM 1878 N N . GLU A 1 241 ? 8.257 18.661 -15.468 1.00 68.44 241 GLU A N 1
ATOM 1879 C CA . GLU A 1 241 ? 9.465 19.020 -16.204 1.00 68.44 241 GLU A CA 1
ATOM 1880 C C . GLU A 1 241 ? 10.077 17.802 -16.904 1.00 68.44 241 GLU A C 1
ATOM 1882 O O . GLU A 1 241 ? 10.408 17.883 -18.090 1.00 68.44 241 GLU A O 1
ATOM 1887 N N . SER A 1 242 ? 10.123 16.640 -16.243 1.00 67.62 242 SER A N 1
ATOM 1888 C CA . SER A 1 242 ? 10.618 15.406 -16.865 1.00 67.62 242 SER A CA 1
ATOM 1889 C C . SER A 1 242 ? 9.796 14.989 -18.097 1.00 67.62 242 SER A C 1
ATOM 1891 O O . SER A 1 242 ? 10.361 14.579 -19.115 1.00 67.62 242 SER A O 1
ATOM 1893 N N . VAL A 1 243 ? 8.468 15.161 -18.062 1.00 68.62 243 VAL A N 1
ATOM 1894 C CA . VAL A 1 243 ? 7.582 14.877 -19.204 1.00 68.62 243 VAL A CA 1
ATOM 1895 C C . VAL A 1 243 ? 7.877 15.817 -20.375 1.00 68.62 243 VAL A C 1
ATOM 1897 O O . VAL A 1 243 ? 7.953 15.366 -21.520 1.00 68.62 243 VAL A O 1
ATOM 1900 N N . LYS A 1 244 ? 8.121 17.109 -20.113 1.00 66.38 244 LYS A N 1
ATOM 1901 C CA . LYS A 1 244 ? 8.516 18.071 -21.160 1.00 66.38 244 LYS A CA 1
ATOM 1902 C C . LYS A 1 244 ? 9.814 17.655 -21.851 1.00 66.38 244 LYS A C 1
ATOM 1904 O O . LYS A 1 244 ? 9.918 17.776 -23.071 1.00 66.38 244 LYS A O 1
ATOM 1909 N N . TRP A 1 245 ? 10.782 17.132 -21.099 1.00 62.75 245 TRP A N 1
ATOM 1910 C CA . TRP A 1 245 ? 12.031 16.623 -21.668 1.00 62.75 245 TRP A CA 1
ATOM 1911 C C . TRP A 1 245 ? 11.829 15.381 -22.540 1.00 62.75 245 TRP A C 1
ATOM 1913 O O . TRP A 1 245 ? 12.505 15.258 -23.555 1.00 62.75 245 TRP A O 1
ATOM 1923 N N . ARG A 1 246 ? 10.862 14.508 -22.224 1.00 66.75 246 ARG A N 1
ATOM 1924 C CA . ARG A 1 246 ? 10.530 13.333 -23.056 1.00 66.75 246 ARG A CA 1
ATOM 1925 C C . ARG A 1 246 ? 9.811 13.684 -24.362 1.00 66.75 246 ARG A C 1
ATOM 1927 O O . ARG A 1 246 ? 9.939 12.948 -25.333 1.00 66.75 246 ARG A O 1
ATOM 1934 N N . LEU A 1 247 ? 9.087 14.802 -24.403 1.00 67.69 247 LEU A N 1
ATOM 1935 C CA . LEU A 1 247 ? 8.369 15.264 -25.601 1.00 67.69 247 LEU A CA 1
ATOM 1936 C C . LEU A 1 247 ? 9.249 16.076 -26.567 1.00 67.69 247 LEU A C 1
ATOM 1938 O O . LEU A 1 247 ? 8.938 16.163 -27.753 1.00 67.69 247 LEU A O 1
ATOM 1942 N N . LYS A 1 248 ? 10.363 16.652 -26.093 1.00 69.94 248 LYS A N 1
ATOM 1943 C CA . LYS A 1 248 ? 11.304 17.409 -26.942 1.00 69.94 248 LYS A CA 1
ATOM 1944 C C . LYS A 1 248 ? 11.887 16.582 -28.104 1.00 69.94 248 LYS A C 1
ATOM 1946 O O . LYS A 1 248 ? 11.841 17.083 -29.226 1.00 69.94 248 LYS A O 1
ATOM 1951 N N . PRO A 1 249 ? 12.373 15.342 -27.895 1.00 70.56 249 PRO A N 1
ATOM 1952 C CA . PRO A 1 249 ? 12.887 14.506 -28.978 1.00 70.56 249 PRO A CA 1
ATOM 1953 C C . PRO A 1 249 ? 11.842 14.170 -30.042 1.00 70.56 249 PRO A C 1
ATOM 1955 O O . PRO A 1 249 ? 12.188 14.103 -31.210 1.00 70.56 249 PRO A O 1
ATOM 1958 N N . MET A 1 250 ? 10.564 14.008 -29.671 1.00 67.50 250 MET A N 1
ATOM 1959 C CA . MET A 1 250 ? 9.494 13.739 -30.644 1.00 67.50 250 MET A CA 1
ATOM 1960 C C . MET A 1 250 ? 9.277 14.912 -31.597 1.00 67.50 250 MET A C 1
ATOM 1962 O O . MET A 1 250 ? 9.072 14.703 -32.785 1.00 67.50 250 MET A O 1
ATOM 1966 N N . LYS A 1 251 ? 9.386 16.142 -31.085 1.00 68.62 251 LYS A N 1
ATOM 1967 C CA . LYS A 1 251 ? 9.317 17.344 -31.916 1.00 68.62 251 LYS A CA 1
ATOM 1968 C C . LYS A 1 251 ? 10.531 17.460 -32.843 1.00 68.62 251 LYS A C 1
ATOM 1970 O O . LYS A 1 251 ? 10.392 17.783 -34.010 1.00 68.62 251 LYS A O 1
ATOM 1975 N N . GLN A 1 252 ? 11.718 17.127 -32.340 1.00 74.94 252 GLN A N 1
ATOM 1976 C CA . GLN A 1 252 ? 12.930 17.095 -33.163 1.00 74.94 252 GLN A CA 1
ATOM 1977 C C . GLN A 1 252 ? 12.873 16.002 -34.240 1.00 74.94 252 GLN A C 1
ATOM 1979 O O . GLN A 1 252 ? 13.380 16.213 -35.336 1.00 74.94 252 GLN A O 1
ATOM 1984 N N . LEU A 1 253 ? 12.243 14.858 -33.949 1.00 76.12 253 LEU A N 1
ATOM 1985 C CA . LEU A 1 253 ? 12.024 13.794 -34.928 1.00 76.12 253 LEU A CA 1
ATOM 1986 C C . LE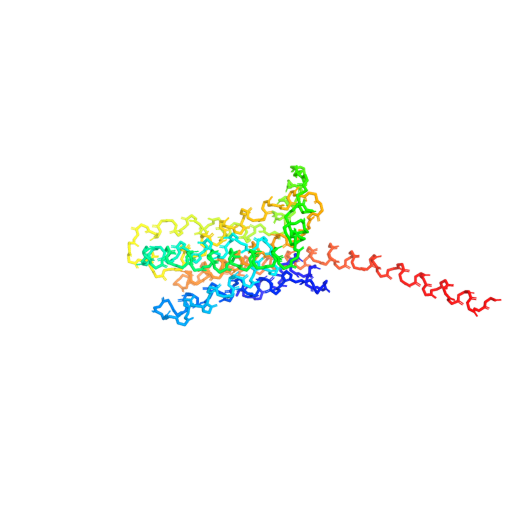U A 1 253 ? 11.059 14.237 -36.030 1.00 76.12 253 LEU A C 1
ATOM 1988 O O . LEU A 1 253 ? 11.377 14.049 -37.195 1.00 76.12 253 LEU A O 1
ATOM 1992 N N . SER A 1 254 ? 9.937 14.877 -35.679 1.00 76.56 254 SER A N 1
ATOM 1993 C CA . SER A 1 254 ? 9.003 15.404 -36.684 1.00 76.56 254 SER A CA 1
ATOM 1994 C C . SER A 1 254 ? 9.640 16.493 -37.545 1.00 76.56 254 SER A C 1
ATOM 1996 O O . SER A 1 254 ? 9.388 16.560 -38.744 1.00 76.56 254 SER A O 1
ATOM 1998 N N . ASP A 1 255 ? 10.494 17.327 -36.945 1.00 80.38 255 ASP A N 1
ATOM 1999 C CA . ASP A 1 255 ? 11.232 18.359 -37.673 1.00 80.38 255 ASP A CA 1
ATOM 2000 C C . ASP A 1 255 ? 12.248 17.724 -38.649 1.00 80.38 255 ASP A C 1
ATOM 2002 O O . ASP A 1 255 ? 12.416 18.208 -39.765 1.00 80.38 255 ASP A O 1
ATOM 2006 N N . LEU A 1 256 ? 12.894 16.613 -38.268 1.00 77.94 256 LEU A N 1
ATOM 2007 C CA . LEU A 1 256 ? 13.802 15.843 -39.130 1.00 77.94 256 LEU A CA 1
ATOM 2008 C C . LEU A 1 256 ? 13.070 15.092 -40.250 1.00 77.94 256 LEU A C 1
ATOM 2010 O O . LEU A 1 256 ? 13.532 15.119 -41.387 1.00 77.94 256 LEU A O 1
ATOM 2014 N N . GLU A 1 257 ? 11.942 14.444 -39.951 1.00 81.00 257 GLU A N 1
ATOM 2015 C CA . GLU A 1 257 ? 11.093 13.775 -40.946 1.00 81.00 257 GLU A CA 1
ATOM 2016 C C . GLU A 1 257 ? 10.610 14.772 -42.002 1.00 81.00 257 GLU A C 1
ATOM 2018 O O . GLU A 1 257 ? 10.735 14.511 -43.196 1.00 81.00 257 GLU A O 1
ATOM 2023 N N . TRP A 1 258 ? 10.184 15.966 -41.579 1.00 80.19 258 TRP A N 1
ATOM 2024 C CA . TRP A 1 258 ? 9.794 17.034 -42.497 1.00 80.19 258 TRP A CA 1
ATOM 2025 C C . TRP A 1 258 ? 10.944 17.484 -43.412 1.00 80.19 258 TRP A C 1
ATOM 2027 O O . TRP A 1 258 ? 10.735 17.679 -44.608 1.00 80.19 258 TRP A O 1
ATOM 2037 N N . ILE A 1 259 ? 12.169 17.618 -42.888 1.00 81.81 259 ILE A N 1
ATOM 2038 C CA . ILE A 1 259 ? 13.351 17.967 -43.699 1.00 81.81 259 ILE A CA 1
ATOM 2039 C C . ILE A 1 259 ? 13.655 16.868 -44.727 1.00 81.81 259 ILE A C 1
ATOM 2041 O O . ILE A 1 259 ? 14.019 17.182 -45.855 1.00 81.81 259 ILE A O 1
ATOM 2045 N N . VAL A 1 260 ? 13.501 15.593 -44.362 1.00 80.56 260 VAL A N 1
ATOM 2046 C CA . VAL A 1 260 ? 13.740 14.460 -45.272 1.00 80.56 260 VAL A CA 1
ATOM 2047 C C . VAL A 1 260 ? 12.658 14.357 -46.351 1.00 80.56 260 VAL A C 1
ATOM 2049 O O . VAL A 1 260 ? 12.975 14.016 -47.482 1.00 80.56 260 VAL A O 1
ATOM 2052 N N . GLU A 1 261 ? 11.400 14.664 -46.033 1.00 82.31 261 GLU A N 1
ATOM 2053 C CA . GLU A 1 261 ? 10.297 14.644 -47.007 1.00 82.31 261 GLU A CA 1
ATOM 2054 C C . GLU A 1 261 ? 10.305 15.842 -47.970 1.00 82.31 261 GLU A C 1
ATOM 2056 O O . GLU A 1 261 ? 9.701 15.772 -49.040 1.00 82.31 261 GLU A O 1
ATOM 2061 N N . THR A 1 262 ? 10.954 16.950 -47.595 1.00 81.62 262 THR A N 1
ATOM 2062 C CA . THR A 1 262 ? 10.988 18.191 -48.391 1.00 81.62 262 THR A CA 1
ATOM 2063 C C . THR A 1 262 ? 12.306 18.440 -49.133 1.00 81.62 262 THR A C 1
ATOM 2065 O O . THR A 1 262 ? 12.385 19.415 -49.886 1.00 81.62 262 THR A O 1
ATOM 2068 N N . ALA A 1 263 ? 13.313 17.578 -48.949 1.00 64.88 263 ALA A N 1
ATOM 2069 C CA . ALA A 1 263 ? 14.593 17.586 -49.668 1.00 64.88 263 ALA A CA 1
ATOM 2070 C C . ALA A 1 263 ? 14.577 16.658 -50.892 1.00 64.88 263 ALA A C 1
ATOM 2072 O O . ALA A 1 263 ? 15.199 17.043 -51.910 1.00 64.88 263 ALA A O 1
#

Sequence (263 aa):
TSMLFLAVPYVVGWSPLLRVDMLALAFSTAGMYVVVRWTSTRRGFVIGGLLLVAAIYTRQSFALAAPLGTFVWLWMQNKRRAIGFAAWVGGVSLALFFILNTLTRGGFYFNIITANINEYDLERLEWWLSRLLDAAPIMLGLGGAFLFLGFSQMRSPVLGRRTGWSLLSSYLIGASLSAMTIGKIGSNENYLLELSAALSLTAGAVIAWSRERRWQRAVLLVLLALQTGQFMQTTLVDEVESVKWRLKPMKQLSDLEWIVETA

Organism: NCBI:txid412755

Radius of gyration: 21.29 Å; chains: 1; bounding box: 43×50×76 Å

Foldseek 3Di:
DVVLLCLFLLNVQCVVVVALLVVLLVLLVVLLVLCVVPVPDPCSLLSSLVSLLVSCVSDVLSVWQSLQLSLQLNCLVPVVSSVVSCCSSVVVNVVVQCVVCVVVVNVSCCVRPVVQDFDFAPVQLVVVVVVCCQLAVLLVVLLVVLLVVVVVVCVPSVRVNPLSSSNLNSSLVRLVVSLSSQRGPPRDSSSCSSNSVSSVVSLVSLLVVCVVPVVSNVVSVVSSVVSSVSSNVCNVPPRVVVVVVVCVVVVVVVVVVVVVVVD

pLDDT: mean 89.49, std 10.45, range [50.0, 98.56]

Secondary structure (DSSP, 8-state):
-HHHHHHSHHHHHHGGGT-THHHHHHHHHHHHHHHHHTTT-HHHHHHHHHHHHHHHHH-GGGGSHHHHHHHHHHHHH-HHHHHHHHHHHHHHHHHHHHHHHHHTTTHHHHHHTGGG---B-HHHHHHHHHHHHHH-HHHHHHHHHHHHHHHHHHTSTTTTTTSSHHHHHHHHHHHHHHHGGGGBTT--GGGGHHHHHHHHHHHHHHHHHGGG-HHHHHHHHHHHHHHHHHHHHHIIIIIHHHHHHHHHHHHHHHHHHHHHHH-